Protein AF-A0A8J7E611-F1 (afdb_monomer)

Radius of gyration: 24.9 Å; Cα contacts (8 Å, |Δi|>4): 381; chains: 1; bound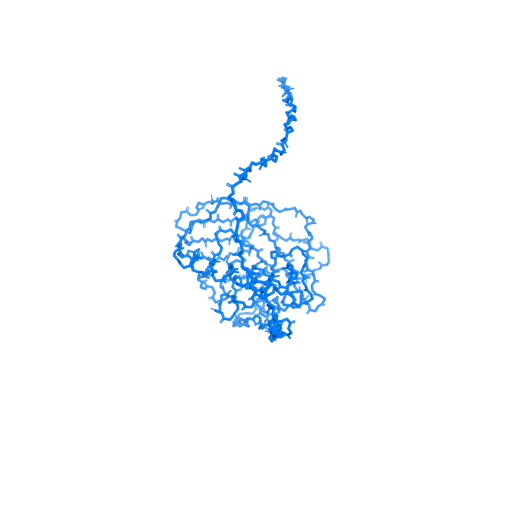ing box: 78×42×85 Å

Secondary structure (DSSP, 8-state):
-----PPPPP--------------------------------------TTTTPPPPPPPPPPPPSSS---SEEEEET--TTSS-EEES-SS-EEEEEEE-S-TT---S--EEEEE-TTT--EEEEEEPPTT---EE-TT-SEEEEEEE--SSPPPTT-EEEEEEE-TTS-EEEEEEEEEPPHHHHHHHHHHHHHHHHHHHHTT--HHHHHHHHHHHHHHTT-HHHHHHHHHT-SS--HHHHHHHHHHHHHHS---

Structure (mmCIF, N/CA/C/O backbone):
data_AF-A0A8J7E611-F1
#
_entry.id   AF-A0A8J7E611-F1
#
loop_
_atom_site.group_PDB
_atom_site.id
_atom_site.type_symbol
_atom_site.label_atom_id
_atom_site.label_alt_id
_atom_site.label_comp_id
_atom_site.label_asym_id
_atom_site.label_entity_id
_atom_site.label_seq_id
_atom_site.pdbx_PDB_ins_code
_atom_site.Cartn_x
_atom_site.Cartn_y
_atom_site.Cartn_z
_atom_site.occupancy
_atom_site.B_iso_or_equiv
_atom_site.auth_seq_id
_atom_site.auth_comp_id
_atom_site.auth_asym_id
_atom_site.auth_atom_id
_atom_site.pdbx_PDB_model_num
ATOM 1 N N . MET A 1 1 ? -17.434 6.705 -45.946 1.00 43.94 1 MET A N 1
ATOM 2 C CA . MET A 1 1 ? -17.909 5.642 -45.036 1.00 43.94 1 MET A CA 1
ATOM 3 C C . MET A 1 1 ? -18.622 6.334 -43.890 1.00 43.94 1 MET A C 1
ATOM 5 O O . MET A 1 1 ? -17.970 7.053 -43.148 1.00 43.94 1 MET A O 1
ATOM 9 N N . ALA A 1 2 ? -19.951 6.253 -43.854 1.00 32.22 2 ALA A N 1
ATOM 10 C CA . ALA A 1 2 ? -20.780 6.901 -42.841 1.00 32.22 2 ALA A CA 1
ATOM 11 C C . ALA A 1 2 ? -21.037 5.905 -41.705 1.00 32.22 2 ALA A C 1
ATOM 13 O O . ALA A 1 2 ? -21.443 4.776 -41.976 1.00 32.22 2 ALA A O 1
ATOM 14 N N . PHE A 1 3 ? -20.759 6.310 -40.467 1.00 36.22 3 PHE A N 1
ATOM 15 C CA . PHE A 1 3 ? -21.062 5.523 -39.276 1.00 36.22 3 PHE A CA 1
ATOM 16 C C . PHE A 1 3 ? -22.378 6.014 -38.679 1.00 36.22 3 PHE A C 1
ATOM 18 O O . PHE A 1 3 ? -22.497 7.171 -38.280 1.00 36.22 3 PHE A O 1
ATOM 25 N N . ASP A 1 4 ? -23.356 5.115 -38.667 1.00 35.47 4 ASP A N 1
ATOM 26 C CA . ASP A 1 4 ? -24.676 5.289 -38.076 1.00 35.47 4 ASP A CA 1
ATOM 27 C C . ASP A 1 4 ? -24.599 4.873 -36.597 1.00 35.47 4 ASP A C 1
ATOM 29 O O . ASP A 1 4 ? -24.293 3.720 -36.283 1.00 35.47 4 ASP A O 1
ATOM 33 N N . TYR A 1 5 ? -24.793 5.825 -35.681 1.00 38.66 5 TYR A N 1
ATOM 34 C CA . TYR A 1 5 ? -24.737 5.597 -34.235 1.00 38.66 5 TYR A CA 1
ATOM 35 C C . TYR A 1 5 ? -26.161 5.523 -33.674 1.00 38.66 5 TYR A C 1
ATOM 37 O O . TYR A 1 5 ? -26.848 6.535 -33.535 1.00 38.66 5 TYR A O 1
ATOM 45 N N . LYS A 1 6 ? -26.597 4.311 -33.309 1.00 39.56 6 LYS A N 1
ATOM 46 C CA . LYS A 1 6 ? -27.809 4.086 -32.511 1.00 39.56 6 LYS A CA 1
ATOM 47 C C . LYS A 1 6 ? -27.499 4.253 -31.024 1.00 39.56 6 LYS A C 1
ATOM 49 O O . LYS A 1 6 ? -26.649 3.556 -30.478 1.00 39.56 6 LYS A O 1
ATOM 54 N N . VAL A 1 7 ? -28.233 5.152 -30.377 1.00 43.75 7 VAL A N 1
ATOM 55 C CA . VAL A 1 7 ? -28.238 5.363 -28.922 1.00 43.75 7 VAL A CA 1
ATOM 56 C C . VAL A 1 7 ? -29.125 4.300 -28.259 1.00 43.75 7 VAL A C 1
ATOM 58 O O . VAL A 1 7 ? -30.276 4.159 -28.679 1.00 43.75 7 VAL A O 1
ATOM 61 N N . PRO A 1 8 ? -28.667 3.574 -27.223 1.00 46.31 8 PRO A N 1
ATOM 62 C CA . PRO A 1 8 ? -29.560 2.787 -26.392 1.00 46.31 8 PRO A CA 1
ATOM 63 C C . PRO A 1 8 ? -30.168 3.626 -25.262 1.00 46.31 8 PRO A C 1
ATOM 65 O O . PRO A 1 8 ? -29.510 4.405 -24.574 1.00 46.31 8 PRO A O 1
ATOM 68 N N . THR A 1 9 ? -31.473 3.438 -25.130 1.00 46.88 9 THR A N 1
ATOM 69 C CA . THR A 1 9 ? -32.429 4.079 -24.233 1.00 46.88 9 THR A CA 1
ATOM 70 C C . THR A 1 9 ? -32.193 3.697 -22.770 1.00 46.88 9 THR A C 1
ATOM 72 O O . THR A 1 9 ? -31.940 2.537 -22.450 1.00 46.88 9 THR A O 1
ATOM 75 N N . ALA A 1 10 ? -32.315 4.685 -21.883 1.00 37.31 10 ALA A N 1
ATOM 76 C CA . ALA A 1 10 ? -32.240 4.538 -20.435 1.00 37.31 10 ALA A CA 1
ATOM 77 C C . ALA A 1 10 ? -33.353 3.626 -19.887 1.00 37.31 10 ALA A C 1
ATOM 79 O O . ALA A 1 10 ? -34.529 3.828 -20.187 1.00 37.31 10 ALA A O 1
ATOM 80 N N . PHE A 1 11 ? -32.984 2.671 -19.032 1.00 37.84 11 PHE A N 1
ATOM 81 C CA . PHE A 1 11 ? -33.914 1.924 -18.185 1.00 37.84 11 PHE A CA 1
ATOM 82 C C . PHE A 1 11 ? -33.816 2.463 -16.753 1.00 37.84 11 PHE A C 1
ATOM 84 O O . PHE A 1 11 ? -32.850 2.206 -16.038 1.00 37.84 11 PHE A O 1
ATOM 91 N N . MET A 1 12 ? -34.825 3.236 -16.346 1.00 39.47 12 MET A N 1
ATOM 92 C CA . MET A 1 12 ? -35.111 3.526 -14.942 1.00 39.47 12 MET A CA 1
ATOM 93 C C . MET A 1 12 ? -35.800 2.301 -14.333 1.00 39.47 12 MET A C 1
ATOM 95 O O . MET A 1 12 ? -36.919 1.966 -14.716 1.00 39.47 12 MET A O 1
ATOM 99 N N . GLY A 1 13 ? -35.135 1.634 -13.392 1.00 34.44 13 GLY A N 1
ATOM 100 C CA . GLY A 1 13 ? -35.726 0.599 -12.547 1.00 34.44 13 GLY A CA 1
ATOM 101 C C . GLY A 1 13 ? -35.825 1.109 -11.116 1.00 34.44 13 GLY A C 1
ATOM 102 O O . GLY A 1 13 ? -34.821 1.183 -10.417 1.00 34.44 13 GLY A O 1
ATOM 103 N N . ALA A 1 14 ? -37.029 1.497 -10.701 1.00 36.25 14 ALA A N 1
ATOM 104 C CA . ALA A 1 14 ? -37.350 1.826 -9.321 1.00 36.25 14 ALA A CA 1
ATOM 105 C C . ALA A 1 14 ? -37.425 0.535 -8.493 1.00 36.25 14 ALA A C 1
ATOM 107 O O . ALA A 1 14 ? -38.273 -0.317 -8.755 1.00 36.25 14 ALA A O 1
ATOM 108 N N . THR A 1 15 ? -36.565 0.393 -7.485 1.00 37.88 15 THR A N 1
ATOM 109 C CA . THR A 1 15 ? -36.643 -0.724 -6.536 1.00 37.88 15 THR A CA 1
ATOM 110 C C . THR A 1 15 ? -37.441 -0.285 -5.315 1.00 37.88 15 THR A C 1
ATOM 112 O O . THR A 1 15 ? -36.957 0.431 -4.442 1.00 37.88 15 THR A O 1
ATOM 115 N N . THR A 1 16 ? -38.704 -0.699 -5.281 1.00 37.22 16 THR A N 1
ATOM 116 C CA . THR A 1 16 ? -39.599 -0.594 -4.128 1.00 37.22 16 THR A CA 1
ATOM 117 C C . THR A 1 16 ? -39.118 -1.529 -3.015 1.00 37.22 16 THR A C 1
ATOM 119 O O . THR A 1 16 ? -39.084 -2.744 -3.196 1.00 37.22 16 THR A O 1
ATOM 122 N N . LEU A 1 17 ? -38.767 -0.971 -1.854 1.00 33.41 17 LEU A N 1
ATOM 123 C CA . LEU A 1 17 ? -38.500 -1.734 -0.635 1.00 33.41 17 LEU A CA 1
ATOM 124 C C . LEU A 1 17 ? -39.844 -2.127 0.004 1.00 33.41 17 LEU A C 1
ATOM 126 O O . LEU A 1 17 ? -40.559 -1.283 0.541 1.00 33.41 17 LEU A O 1
ATOM 130 N N . VAL A 1 18 ? -40.203 -3.407 -0.082 1.00 35.38 18 VAL A N 1
ATOM 131 C CA . VAL A 1 18 ? -41.375 -3.978 0.596 1.00 35.38 18 VAL A CA 1
ATOM 132 C C . VAL A 1 18 ? -40.969 -4.394 2.011 1.00 35.38 18 VAL A C 1
ATOM 134 O O . VAL A 1 18 ? -40.196 -5.331 2.196 1.00 35.38 18 VAL A O 1
ATOM 137 N N . LEU A 1 19 ? -41.505 -3.694 3.013 1.00 35.16 19 LEU A N 1
ATOM 138 C CA . LEU A 1 19 ? -41.470 -4.087 4.423 1.00 35.16 19 LEU A CA 1
ATOM 139 C C . LEU A 1 19 ? -42.463 -5.235 4.655 1.00 35.16 19 LEU A C 1
ATOM 141 O O . LEU A 1 19 ? -43.676 -5.031 4.614 1.00 35.16 19 LEU A O 1
ATOM 145 N N . LEU A 1 20 ? -41.955 -6.439 4.920 1.00 39.28 20 LEU A N 1
ATOM 146 C CA . LEU A 1 20 ? -42.757 -7.559 5.414 1.00 39.28 20 LEU A CA 1
ATOM 147 C C . LEU A 1 20 ? -42.832 -7.501 6.945 1.00 39.28 20 LEU A C 1
ATOM 149 O O . LEU A 1 20 ? -41.914 -7.917 7.646 1.00 39.28 20 LEU A O 1
ATOM 153 N N . LEU A 1 21 ? -43.958 -6.996 7.451 1.00 39.22 21 LEU A N 1
ATOM 154 C CA . LEU A 1 21 ? -44.427 -7.230 8.815 1.00 39.22 21 LEU A CA 1
ATOM 155 C C . LEU A 1 21 ? -45.476 -8.350 8.782 1.00 39.22 21 LEU A C 1
ATOM 157 O O . LEU A 1 21 ? -46.616 -8.151 8.373 1.00 39.22 21 LEU A O 1
ATOM 161 N N . SER A 1 22 ? -45.086 -9.524 9.260 1.00 36.09 22 SER A N 1
ATOM 162 C CA . SER A 1 22 ? -45.971 -10.610 9.693 1.00 36.09 22 SER A CA 1
ATOM 163 C C . SER A 1 22 ? -45.360 -11.127 10.994 1.00 36.09 22 SER A C 1
ATOM 165 O O . SER A 1 22 ? -44.177 -11.437 11.019 1.00 36.09 22 SER A O 1
ATOM 167 N N . GLY A 1 23 ? -46.020 -11.169 12.144 1.00 33.19 23 GLY A N 1
ATOM 168 C CA . GLY A 1 23 ? -47.400 -11.552 12.385 1.00 33.19 23 GLY A CA 1
ATOM 169 C C . GLY A 1 23 ? -47.350 -12.704 13.387 1.00 33.19 23 GLY A C 1
ATOM 170 O O . GLY A 1 23 ? -47.421 -13.857 12.989 1.00 33.19 23 GLY A O 1
ATOM 171 N N . PHE A 1 24 ? -47.188 -12.401 14.679 1.00 35.78 24 PHE A N 1
ATOM 172 C CA . PHE A 1 24 ? -47.338 -13.384 15.754 1.00 35.78 24 PHE A CA 1
ATOM 173 C C . PHE A 1 24 ? -48.509 -12.977 16.642 1.00 35.78 24 PHE A C 1
ATOM 175 O O . PHE A 1 24 ? -48.482 -11.961 17.333 1.00 35.78 24 PHE A O 1
ATOM 182 N N . LYS A 1 25 ? -49.568 -13.785 16.572 1.00 38.88 25 LYS A N 1
ATOM 183 C CA . LYS A 1 25 ? -50.788 -13.665 17.360 1.00 38.88 25 LYS A CA 1
ATOM 184 C C . LYS A 1 25 ? -50.850 -14.857 18.313 1.00 38.88 25 LYS A C 1
ATOM 186 O O . LYS A 1 25 ? -50.961 -15.988 17.861 1.00 38.88 25 LYS A O 1
ATOM 191 N N . GLY A 1 26 ? -50.842 -14.556 19.611 1.00 32.72 26 GLY A N 1
ATOM 192 C CA . GLY A 1 26 ? -51.553 -15.310 20.644 1.00 32.72 26 GLY A CA 1
ATOM 193 C C . GLY A 1 26 ? -50.818 -16.464 21.322 1.00 32.72 26 GLY A C 1
ATOM 194 O O . GLY A 1 26 ? -50.931 -17.594 20.867 1.00 32.72 26 GLY A O 1
ATOM 195 N N . ILE A 1 27 ? -50.245 -16.207 22.506 1.00 38.28 27 ILE A N 1
ATOM 196 C CA . ILE A 1 27 ? -50.269 -17.165 23.624 1.00 38.28 27 ILE A CA 1
ATOM 197 C C . ILE A 1 27 ? -50.582 -16.416 24.932 1.00 38.28 27 ILE A C 1
ATOM 199 O O . ILE A 1 27 ? -49.831 -15.560 25.382 1.00 38.28 27 ILE A O 1
ATOM 203 N N . ASN A 1 28 ? -51.764 -16.752 25.447 1.00 33.06 28 ASN A N 1
ATOM 204 C CA . ASN A 1 28 ? -52.245 -16.860 26.825 1.00 33.06 28 ASN A CA 1
ATOM 205 C C . ASN A 1 28 ? -51.533 -16.124 27.978 1.00 33.06 28 ASN A C 1
ATOM 207 O O . ASN A 1 28 ? -50.379 -16.384 28.309 1.00 33.06 28 ASN A O 1
ATOM 211 N N . SER A 1 29 ? -52.327 -15.321 28.691 1.00 40.19 29 SER A N 1
ATOM 212 C CA . SER A 1 29 ? -52.047 -14.825 30.035 1.00 40.19 29 SER A CA 1
ATOM 213 C C . SER A 1 29 ? -52.010 -15.970 31.045 1.00 40.19 29 SER A C 1
ATOM 215 O O . SER A 1 29 ? -52.949 -16.754 31.104 1.00 40.19 29 SER A O 1
ATOM 217 N N . ASN A 1 30 ? -50.975 -16.004 31.882 1.00 35.94 30 ASN A N 1
ATOM 218 C CA . ASN A 1 30 ? -51.080 -16.339 33.300 1.00 35.94 30 ASN A CA 1
ATOM 219 C C . ASN A 1 30 ? -49.852 -15.795 34.036 1.00 35.94 30 ASN A C 1
ATOM 221 O O . ASN A 1 30 ? -48.741 -15.859 33.524 1.00 35.94 30 ASN A O 1
ATOM 225 N N . HIS A 1 31 ? -50.131 -15.209 35.203 1.00 36.19 31 HIS A N 1
ATOM 226 C CA . HIS A 1 31 ? -49.249 -14.831 36.310 1.00 36.19 31 HIS A CA 1
ATOM 227 C C . HIS A 1 31 ? -47.749 -15.128 36.161 1.00 36.19 31 HIS A C 1
ATOM 229 O O . HIS A 1 31 ? -47.385 -16.283 35.978 1.00 36.19 31 HIS A O 1
ATOM 235 N N . LEU A 1 32 ? -46.900 -14.124 36.439 1.00 36.41 32 LEU A N 1
ATOM 236 C CA . LEU A 1 32 ? -45.887 -14.178 37.511 1.00 36.41 32 LEU A CA 1
ATOM 237 C C . LEU A 1 32 ? -45.042 -12.885 37.586 1.00 36.41 32 LEU A C 1
ATOM 239 O O . LEU A 1 32 ? -44.414 -12.462 36.623 1.00 36.41 32 LEU A O 1
ATOM 243 N N . THR A 1 33 ? -45.055 -12.298 38.787 1.00 37.50 33 THR A N 1
ATOM 244 C CA . THR A 1 33 ? -43.969 -11.569 39.476 1.00 37.50 33 THR A CA 1
ATOM 245 C C . THR A 1 33 ? -43.152 -10.509 38.727 1.00 37.50 33 THR A C 1
ATOM 247 O O . THR A 1 33 ? -42.182 -10.798 38.029 1.00 37.50 33 THR A O 1
ATOM 250 N N . THR A 1 34 ? -43.449 -9.250 39.072 1.00 41.25 34 THR A N 1
ATOM 251 C CA . THR A 1 34 ? -42.526 -8.108 39.054 1.00 41.25 34 THR A CA 1
ATOM 252 C C . THR A 1 34 ? -41.208 -8.492 39.721 1.00 41.25 34 THR A C 1
ATOM 254 O O . THR A 1 34 ? -41.099 -8.526 40.946 1.00 41.25 34 THR A O 1
ATOM 257 N N . THR A 1 35 ? -40.202 -8.776 38.902 1.00 39.56 35 THR A N 1
ATOM 258 C CA . THR A 1 35 ? -38.818 -8.880 39.352 1.00 39.56 35 THR A CA 1
ATOM 259 C C . THR A 1 35 ? -38.167 -7.547 39.023 1.00 39.56 35 THR A C 1
ATOM 261 O O . THR A 1 35 ? -38.033 -7.183 37.856 1.00 39.56 35 THR A O 1
ATOM 264 N N . HIS A 1 36 ? -37.815 -6.788 40.059 1.00 37.47 36 HIS A N 1
ATOM 265 C CA . HIS A 1 36 ? -36.950 -5.626 39.931 1.00 37.47 36 HIS A CA 1
ATOM 266 C C . HIS A 1 36 ? -35.595 -6.097 39.391 1.00 37.47 36 HIS A C 1
ATOM 268 O O . HIS A 1 36 ? -34.749 -6.567 40.148 1.00 37.47 36 HIS A O 1
ATOM 274 N N . LEU A 1 37 ? -35.384 -5.979 38.080 1.00 35.34 37 LEU A N 1
ATOM 275 C CA . LEU A 1 37 ? -34.045 -5.989 37.507 1.00 35.34 37 LEU A CA 1
ATOM 276 C C . LEU A 1 37 ? -33.389 -4.664 37.887 1.00 35.34 37 LEU A C 1
ATOM 278 O O . LEU A 1 37 ? -33.467 -3.659 37.185 1.00 35.34 37 LEU A O 1
ATOM 282 N N . VAL A 1 38 ? -32.773 -4.676 39.064 1.00 37.66 38 VAL A N 1
ATOM 283 C CA . VAL A 1 38 ? -31.711 -3.747 39.417 1.00 37.66 38 VAL A CA 1
ATOM 284 C C . VAL A 1 38 ? -30.597 -4.002 38.405 1.00 37.66 38 VAL A C 1
ATOM 286 O O . VAL A 1 38 ? -29.861 -4.980 38.517 1.00 37.66 38 VAL A O 1
ATOM 289 N N . TYR A 1 39 ? -30.511 -3.146 37.386 1.00 38.28 39 TYR A N 1
ATOM 290 C CA . TYR A 1 39 ? -29.359 -3.055 36.493 1.00 38.28 39 TYR A CA 1
ATOM 291 C C . TYR A 1 39 ? -28.188 -2.507 37.322 1.00 38.28 39 TYR A C 1
ATOM 293 O O . TYR A 1 39 ? -27.883 -1.316 37.341 1.00 38.28 39 TYR A O 1
ATOM 301 N N . ALA A 1 40 ? -27.603 -3.389 38.128 1.00 38.09 40 ALA A N 1
ATOM 302 C CA . ALA A 1 40 ? -26.409 -3.126 38.898 1.00 38.09 40 ALA A CA 1
ATOM 303 C C . ALA A 1 40 ? -25.213 -3.160 37.946 1.00 38.09 40 ALA A C 1
ATOM 305 O O . ALA A 1 40 ? -24.850 -4.210 37.424 1.00 38.09 40 ALA A O 1
ATOM 306 N N . GLY A 1 41 ? -24.590 -1.999 37.762 1.00 38.31 41 GLY A N 1
ATOM 307 C CA . GLY A 1 41 ? -23.232 -1.900 37.249 1.00 38.31 41 GLY A CA 1
ATOM 308 C C . GLY A 1 41 ? -23.116 -1.915 35.731 1.00 38.31 41 GLY A C 1
ATOM 309 O O . GLY A 1 41 ? -22.550 -2.843 35.162 1.00 38.31 41 GLY A O 1
ATOM 310 N N . LEU A 1 42 ? -23.463 -0.788 35.101 1.00 37.72 42 LEU A N 1
ATOM 311 C CA . LEU A 1 42 ? -22.567 -0.228 34.087 1.00 37.72 42 LEU A CA 1
ATOM 312 C C . LEU A 1 42 ? -21.215 -0.005 34.780 1.00 37.72 42 LEU A C 1
ATOM 314 O O . LEU A 1 42 ? -20.931 1.070 35.305 1.00 37.72 42 LEU A O 1
ATOM 318 N N . ARG A 1 43 ? -20.389 -1.053 34.856 1.00 35.75 43 ARG A N 1
ATOM 319 C CA . ARG A 1 43 ? -18.953 -0.825 34.902 1.00 35.75 43 ARG A CA 1
ATOM 320 C C . ARG A 1 43 ? -18.674 -0.089 33.608 1.00 35.75 43 ARG A C 1
ATOM 322 O O . ARG A 1 43 ? -18.919 -0.644 32.540 1.00 35.75 43 ARG A O 1
ATOM 329 N N . ALA A 1 44 ? -18.240 1.161 33.724 1.00 39.28 44 ALA A N 1
ATOM 330 C CA . ALA A 1 44 ? -17.487 1.794 32.664 1.00 39.28 44 ALA A CA 1
ATOM 331 C C . ALA A 1 44 ? -16.471 0.746 32.201 1.00 39.28 44 ALA A C 1
ATOM 333 O O . ALA A 1 44 ? -15.601 0.330 32.974 1.00 39.28 44 ALA A O 1
ATOM 334 N N . SER A 1 45 ? -16.692 0.218 30.995 1.00 42.53 45 SER A N 1
ATOM 335 C CA . SER A 1 45 ? -15.657 -0.508 30.276 1.00 42.53 45 SER A CA 1
ATOM 336 C C . SER A 1 45 ? -14.438 0.405 30.318 1.00 42.53 45 SER A C 1
ATOM 338 O O . SER A 1 45 ? -14.635 1.607 30.116 1.00 42.53 45 SER A O 1
ATOM 340 N N . PRO A 1 46 ? -13.238 -0.090 30.671 1.00 42.81 46 PRO A N 1
ATOM 341 C CA . PRO A 1 46 ? -12.056 0.758 30.703 1.00 42.81 46 PRO A CA 1
ATOM 342 C C . PRO A 1 46 ? -12.008 1.495 29.370 1.00 42.81 46 PRO A C 1
ATOM 344 O O . PRO A 1 46 ? -11.968 0.853 28.320 1.00 42.81 46 PRO A O 1
ATOM 347 N N . GLU A 1 47 ? -12.162 2.817 29.435 1.00 41.25 47 GLU A N 1
ATOM 348 C CA . GLU A 1 47 ? -12.177 3.707 28.286 1.00 41.25 47 GLU A CA 1
ATOM 349 C C . GLU A 1 47 ? -11.026 3.309 27.371 1.00 41.25 47 GLU A C 1
ATOM 351 O O . GLU A 1 47 ? -9.863 3.422 27.754 1.00 41.25 47 GLU A O 1
ATOM 356 N N . SER A 1 48 ? -11.368 2.760 26.205 1.00 49.19 48 SER A N 1
ATOM 357 C CA . SER A 1 48 ? -10.666 2.972 24.946 1.00 49.19 48 SER A CA 1
ATOM 358 C C . SER A 1 48 ? -9.156 3.216 25.060 1.00 49.19 48 SER A C 1
ATOM 360 O O . SER A 1 48 ? -8.651 4.241 24.597 1.00 49.19 48 SER A O 1
ATOM 362 N N . ALA A 1 49 ? -8.410 2.273 25.646 1.00 50.94 49 ALA A N 1
ATOM 363 C CA . ALA A 1 49 ? -6.950 2.366 25.741 1.00 50.94 49 ALA A CA 1
ATOM 364 C C . ALA A 1 49 ? -6.291 2.520 24.352 1.00 50.94 49 ALA A C 1
ATOM 366 O O . ALA A 1 49 ? -5.170 3.004 24.242 1.00 50.94 49 ALA A O 1
ATOM 367 N N . TRP A 1 50 ? -7.018 2.164 23.289 1.00 50.34 50 TRP A N 1
ATOM 368 C CA . TRP A 1 50 ? -6.628 2.305 21.890 1.00 50.34 50 TRP A CA 1
ATOM 369 C C . TRP A 1 50 ? -6.727 3.733 21.336 1.00 50.34 50 TRP A C 1
ATOM 371 O O . TRP A 1 50 ? -5.925 4.095 20.482 1.00 50.34 50 TRP A O 1
ATOM 381 N N . LEU A 1 51 ? -7.656 4.572 21.816 1.00 57.12 51 LEU A N 1
ATOM 382 C CA . LEU A 1 51 ? -7.939 5.884 21.202 1.00 57.12 51 LEU A CA 1
ATOM 383 C C . LEU A 1 51 ? -6.870 6.956 21.490 1.00 57.12 51 LEU A C 1
ATOM 385 O O . LEU A 1 51 ? -6.905 8.036 20.903 1.00 57.12 51 LEU A O 1
ATOM 389 N N . GLY A 1 52 ? -5.907 6.670 22.371 1.00 60.97 52 GLY A N 1
ATOM 390 C CA . GLY A 1 52 ? -4.845 7.608 22.751 1.00 60.97 52 GLY A CA 1
ATOM 391 C C . GLY A 1 52 ? -3.426 7.166 22.401 1.00 60.97 52 GLY A C 1
ATOM 392 O O . GLY A 1 52 ? -2.488 7.935 22.625 1.00 60.97 52 GLY A O 1
ATOM 393 N N . LEU A 1 53 ? -3.235 5.946 21.889 1.00 70.88 53 LEU A N 1
ATOM 394 C CA . LEU A 1 53 ? -1.893 5.440 21.614 1.00 70.88 53 LEU A CA 1
ATOM 395 C C . LEU A 1 53 ? -1.381 5.965 20.266 1.00 70.88 53 LEU A C 1
ATOM 397 O O . LEU A 1 53 ? -2.103 5.936 19.267 1.00 70.88 53 LEU A O 1
ATOM 401 N N . PRO A 1 54 ? -0.135 6.467 20.208 1.00 82.69 54 PRO A N 1
ATOM 402 C CA . PRO A 1 54 ? 0.478 6.798 18.934 1.00 82.69 54 PRO A CA 1
ATOM 403 C C . PRO A 1 54 ? 0.656 5.518 18.113 1.00 82.69 54 PRO A C 1
ATOM 405 O O . PRO A 1 54 ? 1.119 4.512 18.649 1.00 82.69 54 PRO A O 1
ATOM 408 N N . LEU A 1 55 ? 0.357 5.580 16.810 1.00 87.00 55 LEU A N 1
ATOM 409 C CA . LEU A 1 55 ? 0.703 4.488 15.899 1.00 87.00 55 LEU A CA 1
ATOM 410 C C . LEU A 1 55 ? 2.214 4.228 15.968 1.00 87.00 55 LEU A C 1
ATOM 412 O O . LEU A 1 55 ? 2.990 5.198 15.998 1.00 87.00 55 LEU A O 1
ATOM 416 N N . PRO A 1 56 ? 2.652 2.956 15.973 1.00 87.56 56 PRO A N 1
ATOM 417 C CA . PRO A 1 56 ? 4.055 2.629 15.867 1.00 87.56 56 PRO A CA 1
ATOM 418 C C . PRO A 1 56 ? 4.556 3.233 14.558 1.00 87.56 56 PRO A C 1
ATOM 420 O O . PRO A 1 56 ? 3.874 3.171 13.527 1.00 87.56 56 PRO A O 1
ATOM 423 N N . PRO A 1 57 ? 5.716 3.891 14.586 1.00 85.81 57 PRO A N 1
ATOM 424 C CA . PRO A 1 57 ? 6.187 4.543 13.392 1.00 85.81 57 PRO A CA 1
ATOM 425 C C . PRO A 1 57 ? 6.601 3.477 12.363 1.00 85.81 57 PRO A C 1
ATOM 427 O O . PRO A 1 57 ? 7.079 2.412 12.763 1.00 85.81 57 PRO A O 1
ATOM 430 N N . PRO A 1 58 ? 6.462 3.754 11.054 1.00 83.69 58 PRO A N 1
ATOM 431 C CA . PRO A 1 58 ? 6.929 2.848 10.011 1.00 83.69 58 PRO A CA 1
ATOM 432 C C . PRO A 1 58 ? 8.394 2.425 10.217 1.00 83.69 58 PRO A C 1
ATOM 434 O O . PRO A 1 58 ? 9.181 3.225 10.750 1.00 83.69 58 PRO A O 1
ATOM 437 N N . PRO A 1 59 ? 8.781 1.210 9.792 1.00 85.00 59 PRO A N 1
ATOM 438 C CA . PRO A 1 59 ? 10.163 0.766 9.863 1.00 85.00 59 PRO A CA 1
ATOM 439 C C . PRO A 1 59 ? 11.045 1.713 9.046 1.00 85.00 59 PRO A C 1
ATOM 441 O O . PRO A 1 59 ? 10.609 2.291 8.049 1.00 85.00 59 PRO A O 1
ATOM 444 N N . GLU A 1 60 ? 12.268 1.918 9.525 1.00 81.25 60 GLU A N 1
ATOM 445 C CA . GLU A 1 60 ? 13.288 2.640 8.771 1.00 81.25 60 GLU A CA 1
ATOM 446 C C . GLU A 1 60 ? 14.005 1.658 7.860 1.00 81.25 60 GLU A C 1
ATOM 448 O O . GLU A 1 60 ? 14.458 0.601 8.311 1.00 81.25 60 GLU A O 1
ATOM 453 N N . ASP A 1 61 ? 14.135 2.023 6.592 1.00 71.44 61 ASP A N 1
ATOM 454 C CA . ASP A 1 61 ? 14.785 1.148 5.637 1.00 71.44 61 ASP A CA 1
ATOM 455 C C . ASP A 1 61 ? 16.303 1.241 5.712 1.00 71.44 61 ASP A C 1
ATOM 457 O O . ASP A 1 61 ? 16.867 2.331 5.894 1.00 71.44 61 ASP A O 1
ATOM 461 N N . PRO A 1 62 ? 17.005 0.105 5.540 1.00 6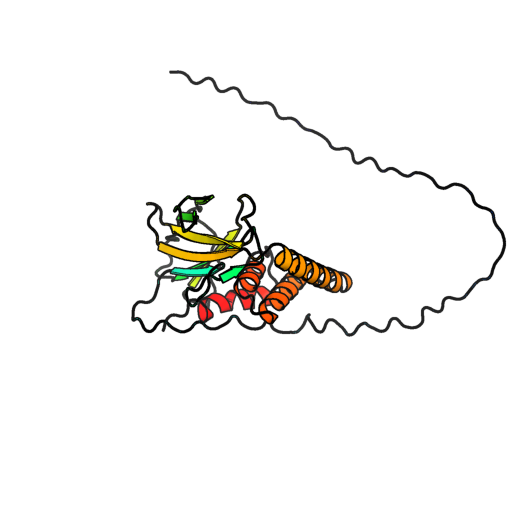3.09 62 PRO A N 1
ATOM 462 C CA . PRO A 1 62 ? 18.448 0.122 5.446 1.00 63.09 62 PRO A CA 1
ATOM 463 C C . PRO A 1 62 ? 18.855 0.969 4.241 1.00 63.09 62 PRO A C 1
ATOM 465 O O . PRO A 1 62 ? 18.556 0.654 3.088 1.00 63.09 62 PRO A O 1
ATOM 468 N N . LYS A 1 63 ? 19.570 2.057 4.529 1.00 63.97 63 LYS A N 1
ATOM 469 C CA . LYS A 1 63 ? 20.051 2.992 3.515 1.00 63.97 63 LYS A CA 1
ATOM 470 C C . LYS A 1 63 ? 20.895 2.243 2.476 1.00 63.97 63 LYS A C 1
ATOM 472 O O . LYS A 1 63 ? 21.881 1.599 2.853 1.00 63.97 63 LYS A O 1
ATOM 477 N N . PRO A 1 64 ? 20.571 2.326 1.174 1.00 58.88 64 PRO A N 1
ATOM 478 C CA . PRO A 1 64 ? 21.410 1.720 0.156 1.00 58.88 64 PRO A CA 1
ATOM 479 C C . PRO A 1 64 ? 22.793 2.385 0.166 1.00 58.88 64 PRO A C 1
ATOM 481 O O . PRO A 1 64 ? 22.909 3.606 0.139 1.00 58.88 64 PRO A O 1
ATOM 484 N N . ALA A 1 65 ? 23.860 1.582 0.145 1.00 53.38 65 ALA A N 1
ATOM 485 C CA . ALA A 1 65 ? 25.252 2.058 0.159 1.00 53.38 65 ALA A CA 1
ATOM 486 C C . ALA A 1 65 ? 25.689 2.794 -1.133 1.00 53.38 65 ALA A C 1
ATOM 488 O O . ALA A 1 65 ? 26.873 3.063 -1.333 1.00 53.38 65 ALA A O 1
ATOM 489 N N . THR A 1 66 ? 24.762 3.082 -2.050 1.00 56.47 66 THR A N 1
ATOM 490 C CA . THR A 1 66 ? 25.048 3.611 -3.388 1.00 56.47 66 THR A CA 1
ATOM 491 C C . THR A 1 66 ? 24.711 5.095 -3.515 1.00 56.47 66 THR A C 1
ATOM 493 O O . THR A 1 66 ? 23.645 5.535 -3.111 1.00 56.47 66 THR A O 1
ATOM 496 N N . SER A 1 67 ? 25.591 5.840 -4.189 1.00 49.38 67 SER A N 1
ATOM 497 C CA . SER A 1 67 ? 25.625 7.311 -4.298 1.00 49.38 67 SER A CA 1
ATOM 498 C C . SER A 1 67 ? 24.536 7.984 -5.164 1.00 49.38 67 SER A C 1
ATOM 500 O O . SER A 1 67 ? 24.645 9.183 -5.422 1.00 49.38 67 SER A O 1
ATOM 502 N N . ARG A 1 68 ? 23.530 7.271 -5.687 1.00 61.25 68 ARG A N 1
ATOM 503 C CA . ARG A 1 68 ? 22.488 7.902 -6.523 1.00 61.25 68 ARG A CA 1
ATOM 504 C C . ARG A 1 68 ? 21.164 7.939 -5.778 1.00 61.25 68 ARG A C 1
ATOM 506 O O . ARG A 1 68 ? 20.538 6.899 -5.610 1.00 61.25 68 ARG A O 1
ATOM 513 N N . ASP A 1 69 ? 20.752 9.143 -5.395 1.00 66.75 69 ASP A N 1
ATOM 514 C CA . ASP A 1 69 ? 19.425 9.417 -4.846 1.00 66.75 69 ASP A CA 1
ATOM 515 C C . ASP A 1 69 ? 18.341 8.993 -5.849 1.00 66.75 69 ASP A C 1
ATOM 517 O O . ASP A 1 69 ? 18.269 9.574 -6.941 1.00 66.75 69 ASP A O 1
ATOM 521 N N . PRO A 1 70 ? 17.493 8.001 -5.527 1.00 74.69 70 PRO A N 1
ATOM 522 C CA . PRO A 1 70 ? 16.386 7.647 -6.398 1.00 74.69 70 PRO A CA 1
ATOM 523 C C . PRO A 1 70 ? 15.368 8.795 -6.446 1.00 74.69 70 PRO A C 1
ATOM 525 O O . PRO A 1 70 ? 15.037 9.405 -5.432 1.00 74.69 70 PRO A O 1
ATOM 528 N N . LEU A 1 71 ? 14.858 9.090 -7.644 1.00 85.56 71 LEU A N 1
ATOM 529 C CA . LEU A 1 71 ? 13.783 10.072 -7.847 1.00 85.56 71 LEU A CA 1
ATOM 530 C C . LEU A 1 71 ? 12.390 9.485 -7.591 1.00 85.56 71 LEU A C 1
ATOM 532 O O . LEU A 1 71 ? 11.418 10.228 -7.486 1.00 85.56 71 LEU A O 1
ATOM 536 N N . LEU A 1 72 ? 12.304 8.159 -7.511 1.00 88.56 72 LEU A N 1
ATOM 537 C CA . LEU A 1 72 ? 11.080 7.392 -7.358 1.00 88.56 72 LEU A CA 1
ATOM 538 C C . LEU A 1 72 ? 11.286 6.334 -6.276 1.00 88.56 72 LEU A C 1
ATOM 540 O O . LEU A 1 72 ? 12.289 5.622 -6.284 1.00 88.56 72 LEU A O 1
ATOM 544 N N . CYS A 1 73 ? 10.316 6.217 -5.382 1.00 89.38 73 CYS A N 1
ATOM 545 C CA . CYS A 1 73 ? 10.299 5.264 -4.286 1.00 89.38 73 CYS A CA 1
ATOM 546 C C . CYS A 1 73 ? 8.977 4.498 -4.298 1.00 89.38 73 CYS A C 1
ATOM 548 O O . CYS A 1 73 ? 7.908 5.103 -4.253 1.00 89.38 73 CYS A O 1
ATOM 550 N N . LEU A 1 74 ? 9.045 3.171 -4.365 1.00 91.62 74 LEU A N 1
ATOM 551 C CA . LEU A 1 74 ? 7.873 2.309 -4.257 1.00 91.62 74 LEU A CA 1
ATOM 552 C C . LEU A 1 74 ? 7.658 1.992 -2.779 1.00 91.62 74 LEU A C 1
ATOM 554 O O . LEU A 1 74 ? 8.578 1.500 -2.136 1.00 91.62 74 LEU A O 1
ATOM 558 N N . ILE A 1 75 ? 6.463 2.268 -2.259 1.00 92.00 75 ILE A N 1
ATOM 559 C CA . ILE A 1 75 ? 6.170 2.133 -0.827 1.00 92.00 75 ILE A CA 1
ATOM 560 C C . ILE A 1 75 ? 5.425 0.826 -0.562 1.00 92.00 75 ILE A C 1
ATOM 562 O O . ILE A 1 75 ? 5.886 0.002 0.214 1.00 92.00 75 ILE A O 1
ATOM 566 N N . THR A 1 76 ? 4.281 0.603 -1.210 1.00 92.88 76 THR A N 1
ATOM 567 C CA . THR A 1 76 ? 3.490 -0.621 -1.009 1.00 92.88 76 THR A CA 1
ATOM 568 C C . THR A 1 76 ? 2.659 -0.944 -2.258 1.00 92.88 76 THR A C 1
ATOM 570 O O . THR A 1 76 ? 2.266 -0.003 -2.957 1.00 92.88 76 THR A O 1
ATOM 573 N N . PRO A 1 77 ? 2.420 -2.228 -2.598 1.00 91.31 77 PRO A N 1
ATOM 574 C CA . PRO A 1 77 ? 2.893 -3.453 -1.944 1.00 91.31 77 PRO A CA 1
ATOM 575 C C . PRO A 1 77 ? 4.306 -3.836 -2.412 1.00 91.31 77 PRO A C 1
ATOM 577 O O . PRO A 1 77 ? 4.506 -4.369 -3.503 1.00 91.31 77 PRO A O 1
ATOM 580 N N . SER A 1 78 ? 5.309 -3.533 -1.592 1.00 80.88 78 SER A N 1
ATOM 581 C CA . SER A 1 78 ? 6.720 -3.801 -1.865 1.00 80.88 78 SER A CA 1
ATOM 582 C C . SER A 1 78 ? 7.456 -3.956 -0.548 1.00 80.88 78 SER A C 1
ATOM 584 O O . SER A 1 78 ? 7.173 -3.221 0.394 1.00 80.88 78 SER A O 1
ATOM 586 N N . SER A 1 79 ? 8.420 -4.875 -0.500 1.00 69.75 79 SER A N 1
ATOM 587 C CA . SER A 1 79 ? 9.379 -4.878 0.598 1.00 69.75 79 SER A CA 1
ATOM 588 C C . SER A 1 79 ? 10.541 -3.961 0.267 1.00 69.75 79 SER A C 1
ATOM 590 O O . SER A 1 79 ? 10.938 -3.781 -0.890 1.00 69.75 79 SER A O 1
ATOM 592 N N . THR A 1 80 ? 11.109 -3.402 1.312 1.00 61.00 80 THR A N 1
ATOM 593 C CA . THR A 1 80 ? 12.109 -2.354 1.243 1.00 61.00 80 THR A CA 1
ATOM 594 C C . THR A 1 80 ? 13.527 -2.903 1.108 1.00 61.00 80 THR A C 1
ATOM 596 O O . THR A 1 80 ? 14.393 -2.301 0.475 1.00 61.00 80 THR A O 1
ATOM 599 N N . ASP A 1 81 ? 13.734 -4.138 1.559 1.00 64.00 81 ASP A N 1
ATOM 600 C CA . ASP A 1 81 ? 14.917 -4.961 1.299 1.00 64.00 81 ASP A CA 1
ATOM 601 C C . ASP A 1 81 ? 14.890 -5.652 -0.081 1.00 64.00 81 ASP A C 1
ATOM 603 O O . ASP A 1 81 ? 15.748 -6.485 -0.381 1.00 64.00 81 ASP A O 1
ATOM 607 N N . LYS A 1 82 ? 13.919 -5.299 -0.940 1.00 67.06 82 LYS A N 1
ATOM 608 C CA . LYS A 1 82 ? 13.647 -5.927 -2.247 1.00 67.06 82 LYS A CA 1
ATOM 609 C C . LYS A 1 82 ? 13.231 -7.399 -2.162 1.00 67.06 82 LYS A C 1
ATOM 611 O O . LYS A 1 82 ? 13.215 -8.077 -3.192 1.00 67.06 82 LYS A O 1
ATOM 616 N N . SER A 1 83 ? 12.886 -7.899 -0.976 1.00 79.31 83 SER A N 1
ATOM 617 C CA . SER A 1 83 ? 12.214 -9.188 -0.853 1.00 79.31 83 SER A CA 1
ATOM 618 C C . SER A 1 83 ? 10.770 -9.104 -1.362 1.00 79.31 83 SER A C 1
ATOM 620 O O . SER A 1 83 ? 10.232 -8.034 -1.668 1.00 79.31 83 SER A O 1
ATOM 622 N N . VAL A 1 84 ? 10.145 -10.265 -1.524 1.00 86.94 84 VAL A N 1
ATOM 623 C CA . VAL A 1 84 ? 8.733 -10.344 -1.892 1.00 86.94 84 VAL A CA 1
ATOM 624 C C . VAL A 1 84 ? 7.922 -10.039 -0.639 1.00 86.94 84 VAL A C 1
ATOM 626 O O . VAL A 1 84 ? 7.867 -10.874 0.258 1.00 86.94 84 VAL A O 1
ATOM 629 N N . SER A 1 85 ? 7.298 -8.860 -0.581 1.00 90.50 85 SER A N 1
ATOM 630 C CA . SER A 1 85 ? 6.384 -8.546 0.522 1.00 90.50 85 SER A CA 1
ATOM 631 C C . SER A 1 85 ? 5.151 -9.424 0.417 1.00 90.50 85 SER A C 1
ATOM 633 O O . SER A 1 85 ? 4.526 -9.497 -0.640 1.00 90.50 85 SER A O 1
ATOM 635 N N . GLU A 1 86 ? 4.766 -10.051 1.514 1.00 94.88 86 GLU A N 1
ATOM 636 C CA . GLU A 1 86 ? 3.462 -10.690 1.614 1.00 94.88 86 GLU A CA 1
ATOM 637 C C . GLU A 1 86 ? 2.409 -9.635 1.960 1.00 94.88 86 GLU A C 1
ATOM 639 O O . GLU A 1 86 ? 2.686 -8.719 2.737 1.00 94.88 86 GLU A O 1
ATOM 644 N N . VAL A 1 87 ? 1.241 -9.710 1.324 1.00 96.44 87 VAL A N 1
ATOM 645 C CA . VAL A 1 87 ? 0.132 -8.778 1.554 1.00 96.44 87 VAL A CA 1
ATOM 646 C C . VAL A 1 87 ? -1.165 -9.524 1.788 1.00 96.44 87 VAL A C 1
ATOM 648 O O . VAL A 1 87 ? -1.492 -10.487 1.089 1.00 96.44 87 VAL A O 1
ATOM 651 N N . TRP A 1 88 ? -1.925 -9.052 2.767 1.00 97.25 88 TRP A N 1
ATOM 652 C CA . TRP A 1 88 ? -3.229 -9.601 3.106 1.00 97.25 88 TRP A CA 1
ATOM 653 C C . TRP A 1 88 ? -4.262 -9.346 2.003 1.00 97.25 88 TRP A C 1
ATOM 655 O O . TRP A 1 88 ? -5.041 -10.241 1.683 1.00 97.25 88 TRP A O 1
ATOM 665 N N . SER A 1 89 ? -4.279 -8.157 1.392 1.00 95.31 89 SER A N 1
ATOM 666 C CA . SER A 1 89 ? -5.322 -7.798 0.419 1.00 95.31 89 SER A CA 1
ATOM 667 C C . SER A 1 89 ? -5.114 -8.439 -0.961 1.00 95.31 89 SER A C 1
ATOM 669 O O . SER A 1 89 ? -4.049 -8.319 -1.564 1.00 95.31 89 SER A O 1
ATOM 671 N N . SER A 1 90 ? -6.174 -9.032 -1.523 1.00 96.94 90 SER A N 1
ATOM 672 C CA . SER A 1 90 ? -6.243 -9.423 -2.944 1.00 96.94 90 SER A CA 1
ATOM 673 C C . SER A 1 90 ? -6.588 -8.255 -3.882 1.00 96.94 90 SER A C 1
ATOM 675 O O . SER A 1 90 ? -6.558 -8.412 -5.102 1.00 96.94 90 SER A O 1
ATOM 677 N N . ALA A 1 91 ? -6.895 -7.080 -3.328 1.00 96.81 91 ALA A N 1
ATOM 678 C CA . ALA A 1 91 ? -7.099 -5.822 -4.040 1.00 96.81 91 ALA A CA 1
ATOM 679 C C . ALA A 1 91 ? -6.174 -4.757 -3.423 1.00 96.81 91 ALA A C 1
ATOM 681 O O . ALA A 1 91 ? -6.595 -4.002 -2.540 1.00 96.81 91 ALA A O 1
ATOM 682 N N . PRO A 1 92 ? -4.880 -4.756 -3.784 1.00 95.81 92 PRO A N 1
ATOM 683 C CA . PRO A 1 92 ? -3.892 -3.932 -3.104 1.00 95.81 92 PRO A CA 1
ATOM 684 C C . PRO A 1 92 ? -4.101 -2.434 -3.352 1.00 95.81 92 PRO A C 1
ATOM 686 O O . PRO A 1 92 ? -4.667 -2.008 -4.360 1.00 95.81 92 PRO A O 1
ATOM 689 N N . TYR A 1 93 ? -3.588 -1.620 -2.435 1.00 95.56 93 TYR A N 1
ATOM 690 C CA . TYR A 1 93 ? -3.525 -0.170 -2.580 1.00 95.56 93 TYR A CA 1
ATOM 691 C C . TYR A 1 93 ? -2.091 0.233 -2.924 1.00 95.56 93 TYR A C 1
ATOM 693 O O . TYR A 1 93 ? -1.174 0.076 -2.125 1.00 95.56 93 TYR A O 1
ATOM 701 N N . PHE A 1 94 ? -1.863 0.740 -4.128 1.00 95.88 94 PHE A N 1
ATOM 702 C CA . PHE A 1 94 ? -0.522 1.128 -4.549 1.00 95.88 94 PHE A CA 1
ATOM 703 C C . PHE A 1 94 ? -0.162 2.479 -3.965 1.00 95.88 94 PHE A C 1
ATOM 705 O O . PHE A 1 94 ? -0.936 3.424 -4.093 1.00 95.88 94 PHE A O 1
ATOM 712 N N . VAL A 1 95 ? 1.027 2.590 -3.383 1.00 94.94 95 VAL A N 1
ATOM 713 C CA . VAL A 1 95 ? 1.563 3.861 -2.896 1.00 94.94 95 VAL A CA 1
ATOM 714 C C . VAL A 1 95 ? 3.006 3.990 -3.345 1.00 94.94 95 VAL A C 1
ATOM 716 O O . VAL A 1 95 ? 3.805 3.055 -3.237 1.00 94.94 95 VAL A O 1
ATOM 719 N N . TRP A 1 96 ? 3.346 5.165 -3.856 1.00 93.88 96 TRP A N 1
ATOM 720 C CA . TRP A 1 96 ? 4.703 5.518 -4.235 1.00 93.88 96 TRP A CA 1
ATOM 721 C C . TRP A 1 96 ? 4.964 6.987 -3.933 1.00 93.88 96 TRP A C 1
ATOM 723 O O . TRP A 1 96 ? 4.047 7.779 -3.709 1.00 93.88 96 TRP A O 1
ATOM 733 N N . ALA A 1 97 ? 6.237 7.345 -3.920 1.00 91.19 97 ALA A N 1
ATOM 734 C CA . ALA A 1 97 ? 6.677 8.707 -3.732 1.00 91.19 97 ALA A CA 1
ATOM 735 C C . ALA A 1 97 ? 7.605 9.138 -4.865 1.00 91.19 97 ALA A C 1
ATOM 737 O O . ALA A 1 97 ? 8.483 8.391 -5.297 1.00 91.19 97 ALA A O 1
ATOM 738 N N . GLU A 1 98 ? 7.424 10.372 -5.321 1.00 88.94 98 GLU A N 1
ATOM 739 C CA . GLU A 1 98 ? 8.281 11.026 -6.308 1.00 88.94 98 GLU A CA 1
ATOM 740 C C . GLU A 1 98 ? 9.012 12.195 -5.649 1.00 88.94 98 GLU A C 1
ATOM 742 O O . GLU A 1 98 ? 8.399 13.001 -4.944 1.00 88.94 98 GLU A O 1
ATOM 747 N N . LYS A 1 99 ? 10.327 12.295 -5.847 1.00 86.88 99 LYS A N 1
ATOM 748 C CA . LYS A 1 99 ? 11.129 13.378 -5.274 1.00 86.88 99 LYS A CA 1
ATOM 749 C C . LYS A 1 99 ? 10.817 14.684 -6.006 1.00 86.88 99 LYS A C 1
ATOM 751 O O . LYS A 1 99 ? 10.828 14.759 -7.233 1.00 86.88 99 LYS A O 1
ATOM 756 N N . PHE A 1 100 ? 10.546 15.729 -5.240 1.00 74.12 100 PHE A N 1
ATOM 757 C CA . PHE A 1 100 ? 10.246 17.072 -5.700 1.00 74.12 100 PHE A CA 1
ATOM 758 C C . PHE A 1 100 ? 11.518 17.690 -6.278 1.00 74.12 100 PHE A C 1
ATOM 760 O O . PHE A 1 100 ? 12.393 18.148 -5.546 1.00 74.12 100 PHE A O 1
ATOM 767 N N . LEU A 1 101 ? 11.641 17.663 -7.604 1.00 65.00 101 LEU A N 1
ATOM 768 C CA . LEU A 1 101 ? 12.759 18.300 -8.300 1.00 65.00 101 LEU A CA 1
ATOM 769 C C . LEU A 1 101 ? 12.464 19.769 -8.642 1.00 65.00 101 LEU A C 1
ATOM 771 O O . LEU A 1 101 ? 13.361 20.598 -8.538 1.00 65.00 101 LEU A O 1
ATOM 775 N N . ALA A 1 102 ? 11.217 20.097 -9.007 1.00 64.88 102 ALA A N 1
ATOM 776 C CA . ALA A 1 102 ? 10.726 21.460 -9.245 1.00 64.88 102 ALA A CA 1
ATOM 777 C C . ALA A 1 102 ? 9.179 21.486 -9.237 1.00 64.88 102 ALA A C 1
ATOM 779 O O . ALA A 1 102 ? 8.564 20.468 -9.573 1.00 64.88 102 ALA A O 1
ATOM 780 N N . PRO A 1 103 ? 8.529 22.617 -8.894 1.00 60.59 103 PRO A N 1
ATOM 781 C CA . PRO A 1 103 ? 7.066 22.723 -8.854 1.00 60.59 103 PRO A CA 1
ATOM 782 C C . PRO A 1 103 ? 6.398 22.514 -10.222 1.00 60.59 103 PRO A C 1
ATOM 784 O O . PRO A 1 103 ? 5.284 21.996 -10.271 1.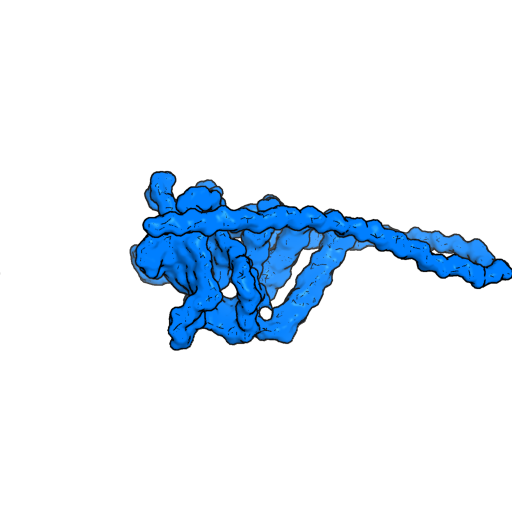00 60.59 103 PRO A O 1
ATOM 787 N N . GLU A 1 104 ? 7.078 22.846 -11.324 1.00 62.56 104 GLU A N 1
ATOM 788 C CA . GLU A 1 104 ? 6.603 22.584 -12.691 1.00 62.56 104 GLU A CA 1
ATOM 789 C C . GLU A 1 104 ? 6.749 21.128 -13.170 1.00 62.56 104 GLU A C 1
ATOM 791 O O . GLU A 1 104 ? 6.151 20.761 -14.188 1.00 62.56 104 GLU A O 1
ATOM 796 N N . ILE A 1 105 ? 7.517 20.279 -12.473 1.00 64.56 105 ILE A N 1
ATOM 797 C CA . ILE A 1 105 ? 7.713 18.886 -12.894 1.00 64.56 105 ILE A CA 1
ATOM 798 C C . ILE A 1 105 ? 6.482 18.065 -12.498 1.00 64.56 105 ILE A C 1
ATOM 800 O O . ILE A 1 105 ? 6.197 17.839 -11.320 1.00 64.56 105 ILE A O 1
ATOM 804 N N . ARG A 1 106 ? 5.737 17.639 -13.523 1.00 67.25 106 ARG A N 1
ATOM 805 C CA . ARG A 1 106 ? 4.581 16.739 -13.407 1.00 67.25 106 ARG A CA 1
ATOM 806 C C . ARG A 1 106 ? 5.031 15.334 -12.996 1.00 67.25 106 ARG A C 1
ATOM 808 O O . ARG A 1 106 ? 6.197 14.988 -13.184 1.00 67.25 106 ARG A O 1
ATOM 815 N N . SER A 1 107 ? 4.098 14.530 -12.472 1.00 76.06 107 SER A N 1
ATOM 816 C CA . SER A 1 107 ? 4.366 13.114 -12.184 1.00 76.06 107 SER A CA 1
ATOM 817 C C . SER A 1 107 ? 4.935 12.441 -13.432 1.00 76.06 107 SER A C 1
ATOM 819 O O . SER A 1 107 ? 4.401 12.594 -14.534 1.00 76.06 107 SER A O 1
ATOM 821 N N . SER A 1 108 ? 6.049 11.732 -13.258 1.00 84.94 108 SER A N 1
ATOM 822 C CA . SER A 1 108 ? 6.666 10.972 -14.349 1.00 84.94 108 SER A CA 1
ATOM 823 C C . SER A 1 108 ? 5.913 9.668 -14.619 1.00 84.94 108 SER A C 1
ATOM 825 O O . SER A 1 108 ? 6.058 9.086 -15.693 1.00 84.94 108 SER A O 1
ATOM 827 N N . VAL A 1 109 ? 5.094 9.220 -13.662 1.00 92.06 109 VAL A N 1
ATOM 828 C CA . VAL A 1 109 ? 4.303 7.993 -13.748 1.00 92.06 109 VAL A CA 1
ATOM 829 C C . VAL A 1 109 ? 3.016 8.263 -14.525 1.00 92.06 109 VAL A C 1
ATOM 831 O O . VAL A 1 109 ? 2.122 8.967 -14.066 1.00 92.06 109 VAL A O 1
ATOM 834 N N . ALA A 1 110 ? 2.891 7.648 -15.697 1.00 94.31 110 ALA A N 1
ATOM 835 C CA . ALA A 1 110 ? 1.693 7.726 -16.531 1.00 94.31 110 ALA A CA 1
ATOM 836 C C . ALA A 1 110 ? 0.828 6.461 -16.450 1.00 94.31 110 ALA A C 1
ATOM 838 O O . ALA A 1 110 ? -0.345 6.488 -16.828 1.00 94.31 110 ALA A O 1
ATOM 839 N N . ARG A 1 111 ? 1.391 5.333 -16.001 1.00 96.38 111 ARG A N 1
ATOM 840 C CA . ARG A 1 111 ? 0.681 4.055 -15.931 1.00 96.38 111 ARG A CA 1
ATOM 841 C C . ARG A 1 111 ? 1.238 3.161 -14.830 1.00 96.38 111 ARG A C 1
ATOM 843 O O . ARG A 1 111 ? 2.443 3.131 -14.597 1.00 96.38 111 ARG A O 1
ATOM 850 N N . ILE A 1 112 ? 0.348 2.397 -14.206 1.00 97.38 112 ILE A N 1
ATOM 851 C CA . ILE A 1 112 ? 0.698 1.267 -13.342 1.00 97.38 112 ILE A CA 1
ATOM 852 C C . ILE A 1 112 ? 0.282 -0.018 -14.045 1.00 97.38 112 ILE A C 1
ATOM 854 O O . ILE A 1 112 ? -0.762 -0.058 -14.697 1.00 97.38 112 ILE A O 1
ATOM 858 N N . ALA A 1 113 ? 1.102 -1.058 -13.949 1.00 97.94 113 ALA A N 1
ATOM 859 C CA . ALA A 1 113 ? 0.772 -2.384 -14.455 1.00 97.94 113 ALA A CA 1
ATOM 860 C C . ALA A 1 113 ? 1.165 -3.459 -13.446 1.00 97.94 113 ALA A C 1
ATOM 862 O O . ALA A 1 113 ? 2.231 -3.368 -12.852 1.00 97.94 113 ALA A O 1
ATOM 863 N N . ILE A 1 114 ? 0.333 -4.484 -13.296 1.00 98.00 114 ILE A N 1
ATOM 864 C CA . ILE A 1 114 ? 0.648 -5.704 -12.554 1.00 98.00 114 ILE A CA 1
ATOM 865 C C . ILE A 1 114 ? 0.898 -6.808 -13.572 1.00 98.00 114 ILE A C 1
ATOM 867 O O . ILE A 1 114 ? 0.106 -7.003 -14.500 1.00 98.00 114 ILE A O 1
ATOM 871 N N . VAL A 1 115 ? 1.997 -7.533 -13.396 1.00 97.69 115 VAL A N 1
ATOM 872 C CA . VAL A 1 115 ? 2.408 -8.624 -14.274 1.00 97.69 115 VAL A CA 1
ATOM 873 C C . VAL A 1 115 ? 2.713 -9.890 -13.486 1.00 97.69 115 VAL A C 1
ATOM 875 O O . VAL A 1 115 ? 3.125 -9.845 -12.323 1.00 97.69 115 VAL A O 1
ATOM 878 N N . LEU A 1 116 ? 2.550 -11.034 -14.147 1.00 97.50 116 LEU A N 1
ATOM 879 C CA . LEU A 1 116 ? 3.074 -12.305 -13.658 1.00 97.50 116 LEU A CA 1
ATOM 880 C C . LEU A 1 116 ? 4.584 -12.373 -13.938 1.00 97.50 116 LEU A C 1
ATOM 882 O O . LEU A 1 116 ? 4.983 -12.226 -15.097 1.00 97.50 116 LEU A O 1
ATOM 886 N N . PRO A 1 117 ? 5.440 -12.637 -12.934 1.00 93.81 117 PRO A N 1
ATOM 887 C CA . PRO A 1 117 ? 6.893 -12.615 -13.115 1.00 93.81 117 PRO A CA 1
ATOM 888 C C . PRO A 1 117 ? 7.389 -13.665 -14.118 1.00 93.81 117 PRO A C 1
ATOM 890 O O . PRO A 1 117 ? 8.326 -13.402 -14.870 1.00 93.81 117 PRO A O 1
ATOM 893 N N . SER A 1 118 ? 6.752 -14.839 -14.157 1.00 91.69 118 SER A N 1
ATOM 894 C CA . SER A 1 118 ? 7.160 -15.972 -14.997 1.00 91.69 118 SER A CA 1
ATOM 895 C C . SER A 1 118 ? 6.893 -15.754 -16.487 1.00 91.69 118 SER A C 1
ATOM 897 O O . SER A 1 118 ? 7.718 -16.129 -17.316 1.00 91.69 118 SER A O 1
ATOM 899 N N . SER A 1 119 ? 5.751 -15.159 -16.833 1.00 94.62 119 SER A N 1
ATOM 900 C CA . SER A 1 119 ? 5.301 -14.998 -18.221 1.00 94.62 119 SER A CA 1
ATOM 901 C C . SER A 1 119 ? 5.364 -13.562 -18.731 1.00 94.62 119 SER A C 1
ATOM 903 O O . SER A 1 119 ? 5.131 -13.334 -19.916 1.00 94.62 119 SER A O 1
ATOM 905 N N . GLN A 1 120 ? 5.617 -12.591 -17.846 1.00 94.88 120 GLN A N 1
ATOM 906 C CA . GLN A 1 120 ? 5.498 -11.154 -18.122 1.00 94.88 120 GLN A CA 1
ATOM 907 C C . GLN A 1 120 ? 4.106 -10.757 -18.647 1.00 94.88 120 GLN A C 1
ATOM 909 O O . GLN A 1 120 ? 3.929 -9.728 -19.296 1.00 94.88 120 GLN A O 1
ATOM 914 N N . THR A 1 121 ? 3.090 -11.583 -18.379 1.00 97.31 121 THR A N 1
ATOM 915 C CA . THR A 1 121 ? 1.713 -11.298 -18.778 1.00 97.31 121 THR A CA 1
ATOM 916 C C . THR A 1 121 ? 1.149 -10.202 -17.891 1.00 97.31 121 THR A C 1
ATOM 918 O O . THR A 1 121 ? 1.145 -10.344 -16.669 1.00 97.31 121 THR A O 1
ATOM 921 N N . VAL A 1 122 ? 0.648 -9.132 -18.509 1.00 97.75 122 VAL A N 1
ATOM 922 C CA . VAL A 1 122 ? -0.085 -8.067 -17.818 1.00 97.75 122 VAL A CA 1
ATOM 923 C C . VAL A 1 122 ? -1.439 -8.611 -17.380 1.00 97.75 122 VAL A C 1
ATOM 925 O O . VAL A 1 122 ? -2.266 -8.951 -18.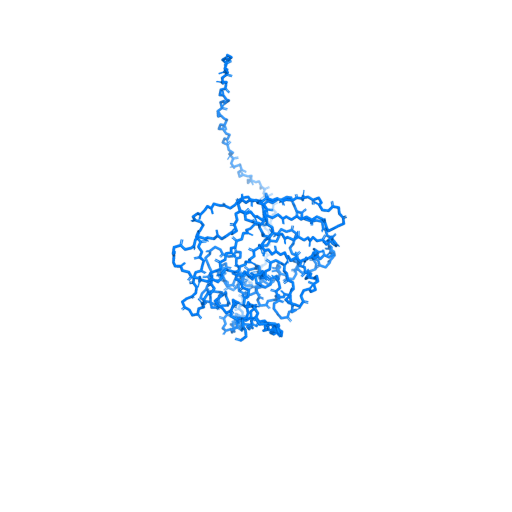223 1.00 97.75 122 VAL A O 1
ATOM 928 N N . VAL A 1 123 ? -1.660 -8.689 -16.068 1.00 97.81 123 VAL A N 1
ATOM 929 C CA . VAL A 1 123 ? -2.944 -9.117 -15.484 1.00 97.81 123 VAL A CA 1
ATOM 930 C C . VAL A 1 123 ? -3.861 -7.933 -15.201 1.00 97.81 123 VAL A C 1
ATOM 932 O O . VAL A 1 123 ? -5.078 -8.078 -15.204 1.00 97.81 123 VAL A O 1
ATOM 935 N N . TRP A 1 124 ? -3.282 -6.747 -15.011 1.00 98.38 124 TRP A N 1
ATOM 936 C CA . TRP A 1 124 ? -4.018 -5.503 -14.839 1.00 98.38 124 TRP A CA 1
ATOM 937 C C . TRP A 1 124 ? -3.132 -4.305 -15.173 1.00 98.38 124 TRP A C 1
ATOM 939 O O . TRP A 1 124 ? -1.916 -4.345 -14.978 1.00 98.38 124 TRP A O 1
ATOM 949 N N . SER A 1 125 ? -3.726 -3.220 -15.665 1.00 98.06 125 SER A N 1
ATOM 950 C CA . SER A 1 125 ? -3.021 -1.948 -15.795 1.00 98.06 125 SER A CA 1
ATOM 951 C C . SER A 1 125 ? -3.980 -0.772 -15.832 1.00 98.06 125 SER A C 1
ATOM 953 O O . SER A 1 125 ? -5.060 -0.884 -16.410 1.00 98.06 125 SER A O 1
ATOM 955 N N . GLN A 1 126 ? -3.534 0.374 -15.327 1.00 97.50 126 GLN A N 1
ATOM 956 C CA . GLN A 1 126 ? -4.317 1.600 -15.301 1.00 97.50 126 GLN A CA 1
ATOM 957 C C . GLN A 1 126 ? -3.466 2.802 -15.696 1.00 97.50 126 GLN A C 1
ATOM 959 O O . GLN A 1 126 ? -2.389 3.035 -15.142 1.00 97.50 126 GLN A O 1
ATOM 964 N N . ARG A 1 127 ? -3.959 3.576 -16.668 1.00 96.38 127 ARG A N 1
ATOM 965 C CA . ARG A 1 127 ? -3.388 4.884 -17.007 1.00 96.38 127 ARG A CA 1
ATOM 966 C C . ARG A 1 127 ? -3.814 5.916 -15.972 1.00 96.38 127 ARG A C 1
ATOM 968 O O . ARG A 1 127 ? -4.970 5.935 -15.557 1.00 96.38 127 ARG A O 1
ATOM 975 N N . LEU A 1 128 ? -2.880 6.776 -15.598 1.00 93.44 128 LEU A N 1
ATOM 976 C CA . LEU A 1 128 ? -3.088 7.832 -14.623 1.00 93.44 128 LEU A CA 1
ATOM 977 C C . LEU A 1 128 ? -3.390 9.164 -15.321 1.00 93.44 128 LEU A C 1
ATOM 979 O O . LEU A 1 128 ? -2.800 9.452 -16.368 1.00 93.44 128 LEU A O 1
ATOM 983 N N . PRO A 1 129 ? -4.292 9.989 -14.762 1.00 88.12 129 PRO A N 1
ATOM 984 C CA . PRO A 1 129 ? -4.492 11.350 -15.239 1.00 88.12 129 PRO A CA 1
ATOM 985 C C . PRO A 1 129 ? -3.243 12.201 -14.969 1.00 88.12 129 PRO A C 1
ATOM 987 O O . PRO A 1 129 ? -2.528 11.997 -13.989 1.00 88.12 129 PRO A O 1
ATOM 990 N N . ILE A 1 130 ? -2.980 13.166 -15.853 1.00 74.44 130 ILE A N 1
ATOM 991 C CA . ILE A 1 130 ? -1.764 13.997 -15.815 1.00 74.44 130 ILE A CA 1
ATOM 992 C C . ILE A 1 130 ? -1.775 14.975 -14.622 1.00 74.44 130 ILE A C 1
ATOM 994 O O . ILE A 1 130 ? -0.723 15.403 -14.153 1.00 74.44 130 ILE A O 1
ATOM 998 N N . ASP A 1 131 ? -2.959 15.343 -14.145 1.00 73.81 131 ASP A N 1
ATOM 999 C CA . ASP A 1 131 ? -3.237 16.349 -13.119 1.00 73.81 131 ASP A CA 1
ATOM 1000 C C . ASP A 1 131 ? -3.661 15.734 -11.780 1.00 73.81 131 ASP A C 1
ATOM 1002 O O . ASP A 1 131 ? -4.415 16.334 -11.016 1.00 73.81 131 ASP A O 1
ATOM 1006 N N . ARG A 1 132 ? -3.169 14.528 -11.479 1.00 76.75 132 ARG A N 1
ATOM 1007 C CA . ARG A 1 132 ? -3.532 13.831 -10.251 1.00 76.75 132 ARG A CA 1
ATOM 1008 C C . ARG A 1 132 ? -3.165 14.636 -9.005 1.00 76.75 132 ARG A C 1
ATOM 1010 O O . ARG A 1 132 ? -2.028 15.091 -8.852 1.00 76.75 132 ARG A O 1
ATOM 1017 N N . GLU A 1 133 ? -4.127 14.734 -8.094 1.00 76.31 133 GLU A N 1
ATOM 1018 C CA . GLU A 1 133 ? -3.900 15.268 -6.760 1.00 76.31 133 GLU A CA 1
ATOM 1019 C C . GLU A 1 133 ? -2.837 14.439 -6.037 1.00 76.31 133 GLU A C 1
ATOM 1021 O O . GLU A 1 133 ? -2.835 13.208 -6.072 1.00 76.31 133 GLU A O 1
ATOM 1026 N N . SER A 1 134 ? -1.897 15.142 -5.420 1.00 75.94 134 SER A N 1
ATOM 1027 C CA . SER A 1 134 ? -0.744 14.540 -4.776 1.00 75.94 134 SER A CA 1
ATOM 1028 C C . SER A 1 134 ? -0.646 15.014 -3.345 1.00 75.94 134 SER A C 1
ATOM 1030 O O . SER A 1 134 ? -0.740 16.218 -3.097 1.00 75.94 134 SER A O 1
ATOM 1032 N N . ILE A 1 135 ? -0.368 14.101 -2.423 1.00 77.88 135 ILE A N 1
ATOM 1033 C CA . ILE A 1 135 ? -0.211 14.452 -1.017 1.00 77.88 135 ILE A CA 1
ATOM 1034 C C . ILE A 1 135 ? 1.214 14.976 -0.834 1.00 77.88 135 ILE A C 1
ATOM 1036 O O . ILE A 1 135 ? 2.194 14.230 -0.867 1.00 77.88 135 ILE A O 1
ATOM 1040 N N . THR A 1 136 ? 1.347 16.291 -0.686 1.00 67.88 136 THR A N 1
ATOM 1041 C CA . THR A 1 136 ? 2.622 16.927 -0.348 1.00 67.88 136 THR A CA 1
ATOM 1042 C C . THR A 1 136 ? 2.734 17.068 1.157 1.00 67.88 136 THR A C 1
ATOM 1044 O O . THR A 1 136 ? 1.911 17.731 1.787 1.00 67.88 136 THR A O 1
ATOM 1047 N N . THR A 1 137 ? 3.779 16.498 1.741 1.00 65.62 137 THR A N 1
ATOM 1048 C CA . THR A 1 137 ? 4.087 16.705 3.156 1.00 65.62 137 THR A CA 1
ATOM 1049 C C . THR A 1 137 ? 5.096 17.853 3.265 1.00 65.62 137 THR A C 1
ATOM 1051 O O . THR A 1 137 ? 6.193 17.711 2.725 1.00 65.62 137 THR A O 1
ATOM 1054 N N . PRO A 1 138 ? 4.797 18.968 3.961 1.00 64.75 138 PRO A N 1
ATOM 1055 C CA . PRO A 1 138 ? 5.683 20.141 4.013 1.00 64.75 138 PRO A CA 1
ATOM 1056 C C . PRO A 1 138 ? 7.107 19.849 4.512 1.00 64.75 138 PRO A C 1
ATOM 1058 O O . PRO A 1 138 ? 8.036 20.591 4.216 1.00 64.75 138 PRO A O 1
ATOM 1061 N N . ALA A 1 139 ? 7.274 18.768 5.278 1.00 69.12 139 ALA A N 1
ATOM 1062 C CA . ALA A 1 139 ? 8.536 18.343 5.875 1.00 69.12 139 ALA A CA 1
ATOM 1063 C C . ALA A 1 139 ? 9.294 17.278 5.055 1.00 69.12 139 ALA A C 1
ATOM 1065 O O . ALA A 1 139 ? 10.237 16.676 5.569 1.00 69.12 139 ALA A O 1
ATOM 1066 N N . SER A 1 140 ? 8.880 16.991 3.817 1.00 76.38 140 SER A N 1
ATOM 1067 C CA . SER A 1 140 ? 9.531 15.987 2.972 1.00 76.38 140 SER A CA 1
ATOM 1068 C C . SER A 1 140 ? 9.746 16.506 1.553 1.00 76.38 140 SER A C 1
ATOM 1070 O O . SER A 1 140 ? 8.849 17.142 1.001 1.00 76.38 140 SER A O 1
ATOM 1072 N N . PRO A 1 141 ? 10.887 16.187 0.910 1.00 83.62 141 PRO A N 1
ATOM 1073 C CA . PRO A 1 141 ? 11.050 16.409 -0.520 1.00 83.62 141 PRO A CA 1
ATOM 1074 C C . PRO A 1 141 ? 10.209 15.428 -1.345 1.00 83.62 141 PRO A C 1
ATOM 1076 O O . PRO A 1 141 ? 10.294 15.448 -2.563 1.00 83.62 141 PRO A O 1
ATOM 1079 N N . TRP A 1 142 ? 9.447 14.531 -0.726 1.00 86.56 142 TRP A N 1
ATOM 1080 C CA . TRP A 1 142 ? 8.658 13.523 -1.410 1.00 86.56 142 TRP A CA 1
ATOM 1081 C C . TRP A 1 142 ? 7.215 13.977 -1.628 1.00 86.56 142 TRP A C 1
ATOM 1083 O O . TRP A 1 142 ? 6.557 14.523 -0.741 1.00 86.56 142 TRP A O 1
ATOM 1093 N N . ARG A 1 143 ? 6.711 13.698 -2.826 1.00 87.56 143 ARG A N 1
ATOM 1094 C CA . ARG A 1 143 ? 5.310 13.829 -3.205 1.00 87.56 143 ARG A CA 1
ATOM 1095 C C . ARG A 1 143 ? 4.696 12.438 -3.234 1.00 87.56 143 ARG A C 1
ATOM 1097 O O . ARG A 1 143 ? 5.100 11.613 -4.051 1.00 87.56 143 ARG A O 1
ATOM 1104 N N . LEU A 1 144 ? 3.734 12.194 -2.353 1.00 89.19 144 LEU A N 1
ATOM 1105 C CA . LEU A 1 144 ? 3.039 10.918 -2.271 1.00 89.19 144 LEU A CA 1
ATOM 1106 C C . LEU A 1 144 ? 1.949 10.822 -3.334 1.00 89.19 144 LEU A C 1
ATOM 1108 O O . LEU A 1 144 ? 1.215 11.777 -3.604 1.00 89.19 144 LEU A O 1
ATOM 1112 N N . GLN A 1 145 ? 1.862 9.635 -3.910 1.00 91.88 145 GLN A N 1
ATOM 1113 C CA . GLN A 1 145 ? 0.884 9.242 -4.902 1.00 91.88 145 GLN A CA 1
ATOM 1114 C C . GLN A 1 145 ? 0.315 7.888 -4.506 1.00 91.88 145 GLN A C 1
ATOM 1116 O O . GLN A 1 145 ? 1.016 7.049 -3.935 1.00 91.88 145 GLN A O 1
ATOM 1121 N N . GLN A 1 146 ? -0.957 7.675 -4.818 1.00 93.12 146 GLN A N 1
ATOM 1122 C CA . GLN A 1 146 ? -1.657 6.480 -4.377 1.00 93.12 146 GLN A CA 1
ATOM 1123 C C . GLN A 1 146 ? -2.678 6.017 -5.404 1.00 93.12 146 GLN A C 1
ATOM 1125 O O . GLN A 1 146 ? -3.233 6.854 -6.100 1.00 93.12 146 GLN A O 1
ATOM 1130 N N . LEU A 1 147 ? -2.957 4.721 -5.518 1.00 95.00 147 LEU A N 1
ATOM 1131 C CA . LEU A 1 147 ? -3.950 4.180 -6.444 1.00 95.00 147 LEU A CA 1
ATOM 1132 C C . LEU A 1 147 ? -4.608 2.925 -5.868 1.00 95.00 147 LEU A C 1
ATOM 1134 O O . LEU A 1 147 ? -3.927 1.935 -5.617 1.00 95.00 147 LEU A O 1
ATOM 1138 N N . ALA A 1 148 ? -5.932 2.951 -5.732 1.00 95.94 148 ALA A N 1
ATOM 1139 C CA . ALA A 1 148 ? -6.706 1.750 -5.450 1.00 95.94 148 ALA A CA 1
ATOM 1140 C C . ALA A 1 148 ? -6.687 0.820 -6.668 1.00 95.94 148 ALA A C 1
ATOM 1142 O O . ALA A 1 148 ? -6.967 1.265 -7.781 1.00 95.94 148 ALA A O 1
ATOM 1143 N N . TYR A 1 149 ? -6.386 -0.457 -6.458 1.00 97.00 149 TYR A N 1
ATOM 1144 C CA . TYR A 1 149 ? -6.610 -1.477 -7.472 1.00 97.00 149 TYR A CA 1
ATOM 1145 C C . TYR A 1 149 ? -8.111 -1.651 -7.739 1.00 97.00 149 TYR A C 1
ATOM 1147 O O . TYR A 1 149 ? -8.885 -1.875 -6.809 1.00 97.00 149 TYR A O 1
ATOM 1155 N N . ASP A 1 150 ? -8.513 -1.581 -9.007 1.00 96.88 150 ASP A N 1
ATOM 1156 C CA . ASP A 1 150 ? -9.910 -1.699 -9.453 1.00 96.88 150 ASP A CA 1
ATOM 1157 C C . ASP A 1 150 ? -10.170 -2.937 -10.335 1.00 96.88 150 ASP A C 1
ATOM 1159 O O . ASP A 1 150 ? -11.244 -3.084 -10.922 1.00 96.88 150 ASP A O 1
ATOM 1163 N N . GLY A 1 151 ? -9.183 -3.829 -10.448 1.00 97.06 151 GLY A N 1
ATOM 1164 C CA . GLY A 1 151 ? -9.294 -5.058 -11.224 1.00 97.06 151 GLY A CA 1
ATOM 1165 C C . GLY A 1 151 ? -9.992 -6.200 -10.480 1.00 97.06 151 GLY A C 1
ATOM 1166 O O . GLY A 1 151 ? -10.478 -6.068 -9.358 1.00 97.06 151 GLY A O 1
ATOM 1167 N N . VAL A 1 152 ? -10.005 -7.376 -11.111 1.00 97.19 152 VAL A N 1
ATOM 1168 C CA . VAL A 1 152 ? -10.476 -8.620 -10.478 1.00 97.19 152 VAL A CA 1
ATOM 1169 C C . VAL A 1 152 ? -9.527 -9.007 -9.345 1.00 97.19 152 VAL A C 1
ATOM 1171 O O . VAL A 1 152 ? -8.317 -8.857 -9.497 1.00 97.19 152 VAL A O 1
ATOM 1174 N N . ALA A 1 153 ? -10.064 -9.511 -8.232 1.00 97.75 153 ALA A N 1
ATOM 1175 C CA . ALA A 1 153 ? -9.269 -9.958 -7.090 1.00 97.75 153 ALA A CA 1
ATOM 1176 C C . ALA A 1 153 ? -8.091 -10.848 -7.525 1.00 97.75 153 ALA A C 1
ATOM 1178 O O . ALA A 1 153 ? -8.259 -11.778 -8.315 1.00 97.75 153 ALA A O 1
ATOM 1179 N N . LEU A 1 154 ? -6.905 -10.530 -7.012 1.00 97.94 154 LEU A N 1
ATOM 1180 C CA . LEU A 1 154 ? -5.682 -11.273 -7.280 1.00 97.94 154 LEU A CA 1
ATOM 1181 C C . LEU A 1 154 ? -5.706 -12.638 -6.574 1.00 97.94 154 LEU A C 1
ATOM 1183 O O . LEU A 1 154 ? -6.285 -12.790 -5.496 1.00 97.94 154 LEU A O 1
ATOM 1187 N N . GLU A 1 155 ? -5.065 -13.625 -7.194 1.00 98.12 155 GLU A N 1
ATOM 1188 C CA . GLU A 1 155 ? -5.019 -15.011 -6.722 1.00 98.12 155 GLU A CA 1
ATOM 1189 C C . GLU A 1 155 ? -4.148 -15.127 -5.466 1.00 98.12 155 GLU A C 1
ATOM 1191 O O . GLU A 1 155 ? -3.073 -14.529 -5.386 1.00 98.12 155 GLU A O 1
ATOM 1196 N N . ALA A 1 156 ? -4.593 -15.929 -4.498 1.00 98.00 156 ALA A N 1
ATOM 1197 C CA . ALA A 1 156 ? -3.824 -16.222 -3.292 1.00 98.00 156 ALA A CA 1
ATOM 1198 C C . ALA A 1 156 ? -2.540 -17.002 -3.619 1.00 98.00 156 ALA A C 1
ATOM 1200 O O . ALA A 1 156 ? -2.480 -17.758 -4.587 1.00 98.00 156 ALA A O 1
ATOM 1201 N N . GLU A 1 157 ? -1.505 -16.808 -2.803 1.00 97.00 157 GLU A N 1
ATOM 1202 C CA . GLU A 1 157 ? -0.159 -17.396 -2.927 1.00 97.00 157 GLU A CA 1
ATOM 1203 C C . GLU A 1 157 ? 0.597 -17.037 -4.221 1.00 97.00 157 GLU A C 1
ATOM 1205 O O . GLU A 1 157 ? 1.766 -17.400 -4.395 1.00 97.00 157 GLU A O 1
ATOM 1210 N N . GLN A 1 158 ? -0.019 -16.262 -5.115 1.00 97.38 158 GLN A N 1
ATOM 1211 C CA . GLN A 1 158 ? 0.587 -15.822 -6.359 1.00 97.38 158 GLN A CA 1
ATOM 1212 C C . GLN A 1 158 ? 1.519 -14.632 -6.114 1.00 97.38 158 GLN A C 1
ATOM 1214 O O . GLN A 1 158 ? 1.174 -13.653 -5.447 1.00 97.38 158 GLN A O 1
ATOM 1219 N N . ILE A 1 159 ? 2.718 -14.713 -6.697 1.00 97.00 159 ILE A N 1
ATOM 1220 C CA . ILE A 1 159 ? 3.664 -13.596 -6.749 1.00 97.00 159 ILE A CA 1
ATOM 1221 C C . ILE A 1 159 ? 3.340 -12.733 -7.963 1.00 97.00 159 ILE A C 1
ATOM 1223 O O . ILE A 1 159 ? 3.226 -13.241 -9.083 1.00 97.00 159 ILE A O 1
ATOM 1227 N N . TYR A 1 160 ? 3.272 -11.430 -7.742 1.00 97.50 160 TYR A N 1
ATOM 1228 C CA . TYR A 1 160 ? 3.079 -10.411 -8.755 1.00 97.50 160 TYR A CA 1
ATOM 1229 C C . TYR A 1 160 ? 4.232 -9.416 -8.735 1.00 97.50 160 TYR A C 1
ATOM 1231 O O . TYR A 1 160 ? 4.872 -9.191 -7.706 1.00 97.50 160 TYR A O 1
ATOM 1239 N N . VAL A 1 161 ? 4.469 -8.791 -9.885 1.00 96.56 161 VAL A N 1
ATOM 1240 C CA . VAL A 1 161 ? 5.336 -7.619 -9.996 1.00 96.56 161 VAL A CA 1
ATOM 1241 C C . VAL A 1 161 ? 4.477 -6.453 -10.444 1.00 96.56 161 VAL A C 1
ATOM 1243 O O . VAL A 1 161 ? 3.752 -6.567 -11.430 1.00 96.56 161 VAL A O 1
ATOM 1246 N N . TRP A 1 162 ? 4.546 -5.332 -9.736 1.00 96.69 162 TRP A N 1
ATOM 1247 C CA . TRP A 1 162 ? 3.919 -4.097 -10.183 1.00 96.69 162 TRP A CA 1
ATOM 1248 C C . TRP A 1 162 ? 4.974 -3.133 -10.708 1.00 96.69 162 TRP A C 1
ATOM 1250 O O . TRP A 1 162 ? 6.044 -2.974 -10.121 1.00 96.69 162 TRP A O 1
ATOM 1260 N N . HIS A 1 163 ? 4.672 -2.512 -11.841 1.00 96.00 163 HIS A N 1
ATOM 1261 C CA . HIS A 1 163 ? 5.533 -1.583 -12.551 1.00 96.00 163 HIS A CA 1
ATOM 1262 C C . HIS A 1 163 ? 4.924 -0.191 -12.544 1.00 96.00 163 HIS A C 1
ATOM 1264 O O . HIS A 1 163 ? 3.740 -0.019 -12.841 1.00 96.00 163 HIS A O 1
ATOM 1270 N N . LEU A 1 164 ? 5.776 0.798 -12.296 1.00 95.44 164 LEU A N 1
ATOM 1271 C CA . LEU A 1 164 ? 5.509 2.198 -12.579 1.00 95.44 164 LEU A CA 1
ATOM 1272 C C . LEU A 1 164 ? 6.110 2.530 -13.942 1.00 95.44 164 LEU A C 1
ATOM 1274 O O . LEU A 1 164 ? 7.294 2.283 -14.180 1.00 95.44 164 LEU A O 1
ATOM 1278 N N . LEU A 1 165 ? 5.287 3.056 -14.842 1.00 95.69 165 LEU A N 1
ATOM 1279 C CA . LEU A 1 165 ? 5.625 3.266 -16.244 1.00 95.69 165 LEU A CA 1
ATOM 1280 C C . LEU A 1 165 ? 5.416 4.730 -16.633 1.00 95.69 165 LEU A C 1
ATOM 1282 O O . LEU A 1 165 ? 4.456 5.365 -16.188 1.00 95.69 165 LEU A O 1
ATOM 1286 N N . ASP A 1 166 ? 6.294 5.253 -17.486 1.00 94.00 166 ASP A N 1
ATOM 1287 C CA . ASP A 1 166 ? 6.134 6.587 -18.068 1.00 94.00 166 ASP A CA 1
ATOM 1288 C C . ASP A 1 166 ? 5.167 6.601 -19.266 1.00 94.00 166 ASP A C 1
ATOM 1290 O O . ASP A 1 166 ? 4.560 5.592 -19.632 1.00 94.00 166 ASP A O 1
ATOM 1294 N N . SER A 1 167 ? 5.006 7.767 -19.898 1.00 92.81 167 SER A N 1
ATOM 1295 C CA . SER A 1 167 ? 4.111 7.954 -21.049 1.00 92.81 167 SER A CA 1
ATOM 1296 C C . SER A 1 167 ? 4.515 7.186 -22.314 1.00 92.81 167 SER A C 1
ATOM 1298 O O . SER A 1 167 ? 3.715 7.095 -23.243 1.00 92.81 167 SER A O 1
ATOM 1300 N N . HIS A 1 168 ? 5.729 6.633 -22.353 1.00 94.69 168 HIS A N 1
ATOM 1301 C CA . HIS A 1 168 ? 6.259 5.807 -23.439 1.00 94.69 168 HIS A CA 1
ATOM 1302 C C . HIS A 1 168 ? 6.364 4.332 -23.023 1.00 94.69 168 HIS A C 1
ATOM 1304 O O . HIS A 1 168 ? 7.099 3.571 -23.650 1.00 94.69 168 HIS A O 1
ATOM 1310 N N . ASP A 1 169 ? 5.665 3.941 -21.952 1.00 94.69 169 ASP A N 1
ATOM 1311 C CA . ASP A 1 169 ? 5.670 2.593 -21.386 1.00 94.69 169 ASP A CA 1
ATOM 1312 C C . ASP A 1 169 ? 7.059 2.108 -20.924 1.00 94.69 169 ASP A C 1
ATOM 1314 O O . ASP A 1 169 ? 7.308 0.905 -20.823 1.00 94.69 169 ASP A O 1
ATOM 1318 N N . ARG A 1 170 ? 7.976 3.030 -20.597 1.00 94.19 170 ARG A N 1
ATOM 1319 C CA . ARG A 1 170 ? 9.282 2.679 -20.025 1.00 94.19 170 ARG A CA 1
ATOM 1320 C C . ARG A 1 170 ? 9.164 2.495 -18.520 1.00 94.19 170 ARG A C 1
ATOM 1322 O O . ARG A 1 170 ? 8.536 3.302 -17.837 1.00 94.19 170 ARG A O 1
ATOM 1329 N N . SER A 1 171 ? 9.817 1.456 -18.003 1.00 93.44 171 SER A N 1
ATOM 1330 C CA . SER A 1 171 ? 9.853 1.174 -16.567 1.00 93.44 171 SER A CA 1
ATOM 1331 C C . SER A 1 171 ? 10.630 2.243 -15.808 1.00 93.44 171 SER A C 1
ATOM 1333 O O . SER A 1 171 ? 11.816 2.450 -16.055 1.00 93.44 171 SER A O 1
ATOM 1335 N N . LEU A 1 172 ? 9.958 2.878 -14.852 1.00 91.81 172 LEU A N 1
ATOM 1336 C CA . LEU A 1 172 ? 10.536 3.824 -13.898 1.00 91.81 172 LEU A CA 1
ATOM 1337 C C . LEU A 1 172 ? 10.948 3.129 -12.596 1.00 91.81 172 LEU A C 1
ATOM 1339 O O . LEU A 1 172 ? 11.892 3.551 -11.934 1.00 91.81 172 LEU A O 1
ATOM 1343 N N . GLY A 1 173 ? 10.258 2.045 -12.245 1.00 90.88 173 GLY A N 1
ATOM 1344 C CA . GLY A 1 173 ? 10.540 1.222 -11.076 1.00 90.88 173 GLY A CA 1
ATOM 1345 C C . GLY A 1 173 ? 9.561 0.057 -10.976 1.00 90.88 173 GLY A C 1
ATOM 1346 O O . GLY A 1 173 ? 8.518 0.057 -11.633 1.00 90.88 173 GLY A O 1
ATOM 1347 N N . SER A 1 174 ? 9.908 -0.947 -10.174 1.00 93.25 174 SER A N 1
ATOM 1348 C CA . SER A 1 174 ? 9.068 -2.127 -9.974 1.00 93.25 174 SER A CA 1
ATOM 1349 C C . SER A 1 174 ? 9.235 -2.723 -8.585 1.00 93.25 174 SER A C 1
ATOM 1351 O O . SER A 1 174 ? 10.333 -2.686 -8.029 1.00 93.25 174 SER A O 1
ATOM 1353 N N . GLY A 1 175 ? 8.162 -3.307 -8.061 1.00 92.69 175 GLY A N 1
ATOM 1354 C CA . GLY A 1 175 ? 8.128 -3.993 -6.774 1.00 92.69 175 GLY A CA 1
ATOM 1355 C C . GLY A 1 175 ? 7.483 -5.364 -6.905 1.00 92.69 175 GLY A C 1
ATOM 1356 O O . GLY A 1 175 ? 6.655 -5.571 -7.789 1.00 92.69 175 GLY A O 1
ATOM 1357 N N . SER A 1 176 ? 7.884 -6.308 -6.055 1.00 95.06 176 SER A N 1
ATOM 1358 C CA . SER A 1 176 ? 7.297 -7.652 -6.020 1.00 95.06 176 SER A CA 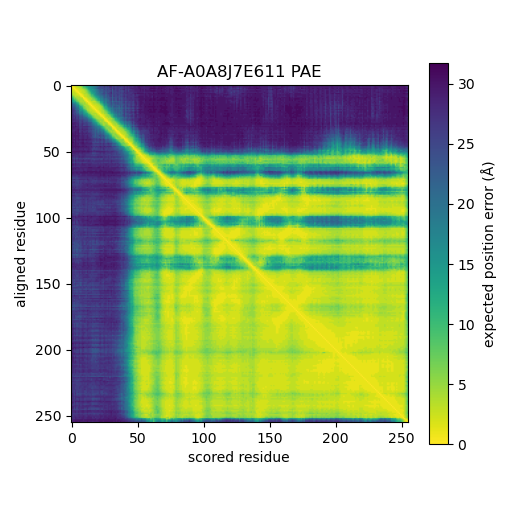1
ATOM 1359 C C . SER A 1 176 ? 6.520 -7.858 -4.732 1.00 95.06 176 SER A C 1
ATOM 1361 O O . SER A 1 176 ? 6.989 -7.482 -3.656 1.00 95.06 176 SER A O 1
ATOM 1363 N N . PHE A 1 177 ? 5.371 -8.512 -4.842 1.00 96.44 177 PHE A N 1
ATOM 1364 C CA . PHE A 1 177 ? 4.570 -8.907 -3.693 1.00 96.44 177 PHE A CA 1
ATOM 1365 C C . PHE A 1 177 ? 3.909 -10.260 -3.927 1.00 96.44 177 PHE A C 1
ATOM 1367 O O . PHE A 1 177 ? 3.738 -10.694 -5.066 1.00 96.44 177 PHE A O 1
ATOM 1374 N N . ARG A 1 178 ? 3.546 -10.929 -2.839 1.00 97.12 178 ARG A N 1
ATOM 1375 C CA . ARG A 1 178 ? 2.756 -12.154 -2.835 1.00 97.12 178 ARG A CA 1
ATOM 1376 C C . ARG A 1 178 ? 1.447 -11.881 -2.119 1.00 97.12 178 ARG A C 1
ATOM 1378 O O . ARG A 1 178 ? 1.459 -11.346 -1.017 1.00 97.12 178 ARG A O 1
ATOM 1385 N N . VAL A 1 179 ? 0.337 -12.284 -2.722 1.00 97.69 179 VAL A N 1
ATOM 1386 C CA . VAL A 1 179 ? -0.942 -12.312 -2.009 1.00 97.69 179 VAL A CA 1
ATOM 1387 C C . VAL A 1 179 ? -0.912 -13.482 -1.033 1.00 97.69 179 VAL A C 1
ATOM 1389 O O . VAL A 1 179 ? -0.599 -14.606 -1.419 1.00 97.69 179 VAL A O 1
ATOM 1392 N N . MET A 1 180 ? -1.213 -13.219 0.229 1.00 97.31 180 MET A N 1
ATOM 1393 C CA . MET A 1 180 ? -1.205 -14.209 1.300 1.00 97.31 180 MET A CA 1
ATOM 1394 C C . MET A 1 180 ? -2.128 -15.407 1.007 1.00 97.31 180 MET A C 1
ATOM 1396 O O . MET A 1 180 ? -3.096 -15.307 0.247 1.00 97.31 180 MET A O 1
ATOM 1400 N N . ALA A 1 181 ? -1.845 -16.552 1.630 1.00 98.12 181 ALA A N 1
ATOM 1401 C CA . ALA A 1 181 ? -2.686 -17.738 1.523 1.00 98.12 181 ALA A CA 1
ATOM 1402 C C . ALA A 1 181 ? -4.114 -17.485 2.038 1.00 98.12 181 ALA A C 1
ATOM 1404 O O . ALA A 1 181 ? -4.329 -16.831 3.058 1.00 98.12 181 ALA A O 1
ATOM 1405 N N . LEU A 1 182 ? -5.110 -18.082 1.377 1.00 97.56 182 LEU A N 1
ATOM 1406 C CA . LEU A 1 182 ? -6.528 -17.834 1.668 1.00 97.56 182 LEU A CA 1
ATOM 1407 C C . LEU A 1 182 ? -6.927 -18.166 3.118 1.00 97.56 182 LEU A C 1
ATOM 1409 O O . LEU A 1 182 ? -7.798 -17.513 3.692 1.00 97.56 182 LEU A O 1
ATOM 1413 N N . ALA A 1 183 ? -6.323 -19.198 3.712 1.00 97.69 183 ALA A N 1
ATOM 1414 C CA . ALA A 1 183 ? -6.596 -19.576 5.098 1.00 97.69 183 ALA A CA 1
ATOM 1415 C C . ALA A 1 183 ? -6.141 -18.490 6.085 1.00 97.69 183 ALA A C 1
ATOM 1417 O O . ALA A 1 183 ? -6.883 -18.144 7.003 1.00 97.69 183 ALA A O 1
ATOM 1418 N N . GLU A 1 184 ? -4.958 -17.922 5.858 1.00 97.38 184 GLU A N 1
ATOM 1419 C CA . GLU A 1 184 ? -4.394 -16.859 6.686 1.00 97.38 184 GLU A CA 1
ATOM 1420 C C . GLU A 1 184 ? -5.122 -15.531 6.454 1.00 97.38 184 GLU A C 1
ATOM 1422 O O . GLU A 1 184 ? -5.506 -14.869 7.416 1.00 97.38 184 GLU A O 1
ATOM 1427 N N . GLN A 1 185 ? -5.461 -15.213 5.196 1.00 97.19 185 GLN A N 1
ATOM 1428 C CA . GLN A 1 185 ? -6.314 -14.067 4.876 1.00 97.19 185 GLN A CA 1
ATOM 1429 C C . GLN A 1 185 ? -7.618 -14.094 5.669 1.00 97.19 185 GLN A C 1
ATOM 1431 O 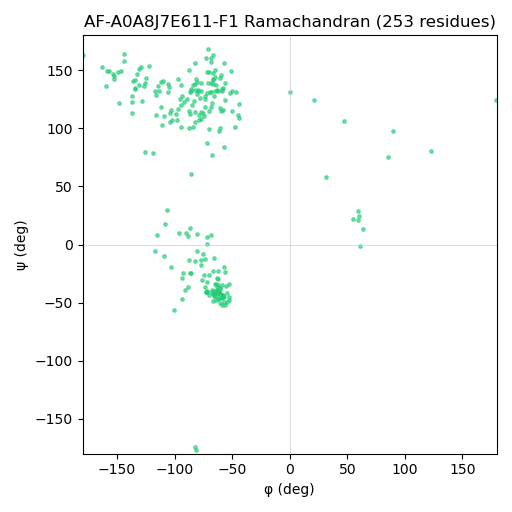O . GLN A 1 185 ? -7.985 -13.093 6.275 1.00 97.19 185 GLN A O 1
ATOM 1436 N N . ARG A 1 186 ? -8.303 -15.246 5.700 1.00 97.75 186 ARG A N 1
ATOM 1437 C CA . ARG A 1 186 ? -9.561 -15.414 6.441 1.00 97.75 186 ARG A CA 1
ATOM 1438 C C . ARG A 1 186 ? -9.383 -15.242 7.944 1.00 97.75 186 ARG A C 1
ATOM 1440 O O . ARG A 1 186 ? -10.255 -14.643 8.567 1.00 97.75 186 ARG A O 1
ATOM 1447 N N . ALA A 1 187 ? -8.293 -15.758 8.511 1.00 98.00 187 ALA A N 1
ATOM 1448 C CA . ALA A 1 187 ? -7.990 -15.579 9.928 1.00 98.00 187 ALA A CA 1
ATOM 1449 C C . ALA A 1 187 ? -7.824 -14.089 10.258 1.00 98.00 187 ALA A C 1
ATOM 1451 O O . ALA A 1 187 ? -8.529 -13.566 11.118 1.00 98.00 187 ALA A O 1
ATOM 1452 N N . ILE A 1 188 ? -7.005 -13.375 9.481 1.00 97.94 188 ILE A N 1
ATOM 1453 C CA . ILE A 1 188 ? -6.793 -11.933 9.648 1.00 97.94 188 ILE A CA 1
ATOM 1454 C C . ILE A 1 188 ? -8.084 -11.143 9.421 1.00 97.94 188 ILE A C 1
ATOM 1456 O O . ILE A 1 188 ? -8.384 -10.230 10.183 1.00 97.94 188 ILE A O 1
ATOM 1460 N N . THR A 1 189 ? -8.886 -11.493 8.413 1.00 97.75 189 THR A N 1
ATOM 1461 C CA . THR A 1 189 ? -10.184 -10.850 8.169 1.00 97.75 189 THR A CA 1
ATOM 1462 C C . THR A 1 189 ? -11.125 -11.017 9.360 1.00 97.75 189 THR A C 1
ATOM 1464 O O . THR A 1 189 ? -11.806 -10.060 9.722 1.00 97.75 189 THR A O 1
ATOM 1467 N N . ALA A 1 190 ? -11.165 -12.199 9.979 1.00 98.12 190 ALA A N 1
ATOM 1468 C CA . ALA A 1 190 ? -11.985 -12.436 11.163 1.00 98.12 190 ALA A CA 1
ATOM 1469 C C . ALA A 1 190 ? -11.505 -11.595 12.356 1.00 98.12 190 ALA A C 1
ATOM 1471 O O . ALA A 1 190 ? -12.317 -10.956 13.018 1.00 98.12 190 ALA A O 1
ATOM 1472 N N . GLU A 1 191 ? -10.192 -11.527 12.586 1.00 98.00 191 GLU A N 1
ATOM 1473 C CA . GLU A 1 191 ? -9.619 -10.704 13.655 1.00 98.00 191 GLU A CA 1
ATOM 1474 C C . GLU A 1 191 ? -9.866 -9.201 13.428 1.00 98.00 191 GLU A C 1
ATOM 1476 O O . GLU A 1 191 ? -10.247 -8.487 14.355 1.00 98.00 191 GLU A O 1
ATOM 1481 N N . LEU A 1 192 ? -9.730 -8.712 12.190 1.00 97.75 192 LEU A N 1
ATOM 1482 C CA . LEU A 1 192 ? -10.038 -7.323 11.829 1.00 97.75 192 LEU A CA 1
ATOM 1483 C C . LEU A 1 192 ? -11.526 -6.989 11.984 1.00 97.75 192 LEU A C 1
ATOM 1485 O O . LEU A 1 192 ? -11.852 -5.852 12.326 1.00 97.75 192 LEU A O 1
ATOM 1489 N N . ALA A 1 193 ? -12.418 -7.952 11.732 1.00 97.81 193 ALA A N 1
ATOM 1490 C CA . ALA A 1 193 ? -13.849 -7.783 11.967 1.00 97.81 193 ALA A CA 1
ATOM 1491 C C . ALA A 1 193 ? -14.149 -7.635 13.465 1.00 97.81 193 ALA A C 1
ATOM 1493 O O . ALA A 1 193 ? -14.931 -6.764 13.835 1.00 97.81 193 ALA A O 1
ATOM 1494 N N . SER A 1 194 ? -13.475 -8.404 14.330 1.00 97.12 194 SER A N 1
ATOM 1495 C CA . SER A 1 194 ? -13.579 -8.227 15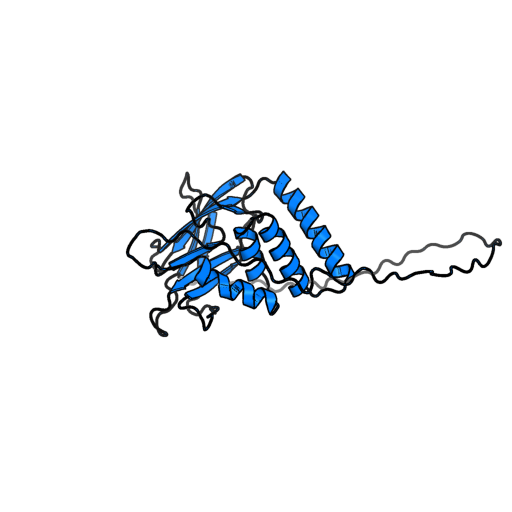.785 1.00 97.12 194 SER A CA 1
ATOM 1496 C C . SER A 1 194 ? -13.054 -6.862 16.241 1.00 97.12 194 SER A C 1
ATOM 1498 O O . SER A 1 194 ? -13.721 -6.195 17.025 1.00 97.12 194 SER A O 1
ATOM 1500 N N . VAL A 1 195 ? -11.918 -6.394 15.702 1.00 95.75 195 VAL A N 1
ATOM 1501 C CA . VAL A 1 195 ? -11.405 -5.036 15.984 1.00 95.75 195 VAL A CA 1
ATOM 1502 C C . VAL A 1 195 ? -12.430 -3.966 15.597 1.00 95.75 195 VAL A C 1
ATOM 1504 O O . VAL A 1 195 ? -12.645 -3.011 16.340 1.00 95.75 195 VAL A O 1
ATOM 1507 N N . GLU A 1 196 ? -13.065 -4.108 14.435 1.00 96.12 196 GLU A N 1
ATOM 1508 C CA . GLU A 1 196 ? -14.092 -3.176 13.969 1.00 96.12 196 GLU A CA 1
ATOM 1509 C C . GLU A 1 196 ? -15.345 -3.198 14.849 1.00 96.12 196 GLU A C 1
ATOM 1511 O O . GLU A 1 196 ? -15.828 -2.131 15.221 1.00 96.12 196 GLU A O 1
ATOM 1516 N N . GLU A 1 197 ? -15.837 -4.379 15.226 1.00 96.62 197 GLU A N 1
ATOM 1517 C CA . GLU A 1 197 ? -16.996 -4.535 16.110 1.00 96.62 197 GLU A CA 1
ATOM 1518 C C . GLU A 1 197 ? -16.737 -3.929 17.498 1.00 96.62 197 GLU A C 1
ATOM 1520 O O . GLU A 1 197 ? -17.547 -3.143 17.996 1.00 96.62 197 GLU A O 1
ATOM 1525 N N . ASP A 1 198 ? -15.579 -4.215 18.097 1.00 94.81 198 ASP A N 1
ATOM 1526 C CA . ASP A 1 198 ? -15.192 -3.685 19.407 1.00 94.81 198 ASP A CA 1
ATOM 1527 C C . ASP A 1 198 ? -15.094 -2.154 19.404 1.00 94.81 198 ASP A C 1
ATOM 1529 O O . ASP A 1 198 ? -15.528 -1.492 20.352 1.00 94.81 198 ASP A O 1
ATOM 1533 N N . MET A 1 199 ? -14.542 -1.578 18.334 1.00 93.56 199 MET A N 1
ATOM 1534 C CA . MET A 1 199 ? -14.428 -0.129 18.154 1.00 93.56 199 MET A CA 1
ATOM 1535 C C . MET A 1 199 ? -15.794 0.512 17.867 1.00 93.56 199 MET A C 1
ATOM 1537 O O . MET A 1 199 ? -16.119 1.556 18.436 1.00 93.56 199 MET A O 1
ATOM 1541 N N . ALA A 1 200 ? -16.633 -0.120 17.045 1.00 93.06 200 ALA A N 1
ATOM 1542 C CA . ALA A 1 200 ? -17.984 0.356 16.754 1.00 93.06 200 ALA A CA 1
ATOM 1543 C C . ALA A 1 200 ? -18.873 0.359 18.009 1.00 93.06 200 ALA A C 1
ATOM 1545 O O . ALA A 1 200 ? -19.604 1.322 18.244 1.00 93.06 200 ALA A O 1
ATOM 1546 N N . ASN A 1 201 ? -18.748 -0.653 18.874 1.00 94.12 201 ASN A N 1
ATOM 1547 C CA . ASN A 1 201 ? -19.428 -0.710 20.175 1.00 94.12 201 ASN A CA 1
ATOM 1548 C C . ASN A 1 201 ? -19.000 0.425 21.123 1.00 94.12 201 ASN A C 1
ATOM 1550 O O . ASN A 1 201 ? -19.756 0.816 22.012 1.00 94.12 201 ASN A O 1
ATOM 1554 N N . GLN A 1 202 ? -17.814 0.998 20.906 1.00 92.50 202 GLN A N 1
ATOM 1555 C CA . GLN A 1 202 ? -17.307 2.185 21.602 1.00 92.50 202 GLN A CA 1
ATOM 1556 C C . GLN A 1 202 ? -17.673 3.498 20.890 1.00 92.50 202 GLN A C 1
ATOM 1558 O O . GLN A 1 202 ? -17.183 4.557 21.268 1.00 92.50 202 GLN A O 1
ATOM 1563 N N . SER A 1 203 ? -18.555 3.451 19.884 1.00 92.88 203 SER A N 1
ATOM 1564 C CA . SER A 1 203 ? -18.943 4.603 19.057 1.00 92.88 203 SER A CA 1
ATOM 1565 C C . SER A 1 203 ? -17.769 5.261 18.322 1.00 92.88 203 SER A C 1
ATOM 1567 O O . SER A 1 203 ? -17.807 6.462 18.051 1.00 92.88 203 SER A O 1
ATOM 1569 N N . ALA A 1 204 ? -16.731 4.486 17.990 1.00 92.81 204 ALA A N 1
ATOM 1570 C CA . ALA A 1 204 ? -15.612 4.980 17.203 1.00 92.81 204 ALA A CA 1
ATOM 1571 C C . ALA A 1 204 ? -16.054 5.369 15.785 1.00 92.81 204 ALA A C 1
ATOM 1573 O O . ALA A 1 204 ? -16.896 4.728 15.153 1.00 92.81 204 ALA A O 1
ATOM 1574 N N . THR A 1 205 ? -15.436 6.417 15.262 1.00 93.00 205 THR A N 1
ATOM 1575 C CA . THR A 1 205 ? -15.588 6.862 13.878 1.00 93.00 205 THR A CA 1
ATOM 1576 C C . THR A 1 205 ? -14.875 5.918 12.906 1.00 93.00 205 THR A C 1
ATOM 1578 O O . THR A 1 205 ? -13.941 5.201 13.268 1.00 93.00 205 THR A O 1
ATOM 1581 N N . ALA A 1 206 ? -15.243 5.965 11.621 1.00 93.50 206 ALA A N 1
ATOM 1582 C CA . ALA A 1 206 ? -14.574 5.180 10.579 1.00 93.50 206 ALA A CA 1
ATOM 1583 C C . ALA A 1 206 ? -13.052 5.428 10.516 1.00 93.50 206 ALA A C 1
ATOM 1585 O O . ALA A 1 206 ? -12.278 4.497 10.296 1.00 93.50 206 ALA A O 1
ATOM 1586 N N . ALA A 1 207 ? -12.605 6.666 10.756 1.00 92.81 207 ALA A N 1
ATOM 1587 C CA . ALA A 1 207 ? -11.185 7.008 10.754 1.00 92.81 207 ALA A CA 1
ATOM 1588 C C . ALA A 1 207 ? -10.432 6.451 11.980 1.00 92.81 207 ALA A C 1
ATOM 1590 O O . ALA A 1 207 ? -9.255 6.104 11.874 1.00 92.81 207 ALA A O 1
ATOM 1591 N N . GLU A 1 208 ? -11.096 6.339 13.134 1.00 93.50 208 GLU A N 1
ATOM 1592 C CA . GLU A 1 208 ? -10.544 5.695 14.335 1.00 93.50 208 GLU A CA 1
ATOM 1593 C C . GLU A 1 208 ? -10.489 4.173 14.179 1.00 93.50 208 GLU A C 1
ATOM 1595 O O . GLU A 1 208 ? -9.477 3.560 14.512 1.00 93.50 208 GLU A O 1
ATOM 1600 N N . ILE A 1 209 ? -11.524 3.565 13.594 1.00 94.69 209 ILE A N 1
ATOM 1601 C CA . ILE A 1 209 ? -11.520 2.140 13.235 1.00 94.69 209 ILE A CA 1
ATOM 1602 C C . ILE A 1 209 ? -10.364 1.847 12.273 1.00 94.69 209 ILE A C 1
ATOM 1604 O O . ILE A 1 209 ? -9.610 0.897 12.478 1.00 94.69 209 ILE A O 1
ATOM 1608 N N . ALA A 1 210 ? -10.168 2.678 11.247 1.00 95.38 210 ALA A N 1
ATOM 1609 C CA . ALA A 1 210 ? -9.059 2.508 10.316 1.00 95.38 210 ALA A CA 1
ATOM 1610 C C . ALA A 1 210 ? -7.692 2.643 11.005 1.00 95.38 210 ALA A C 1
ATOM 1612 O O . ALA A 1 210 ? -6.801 1.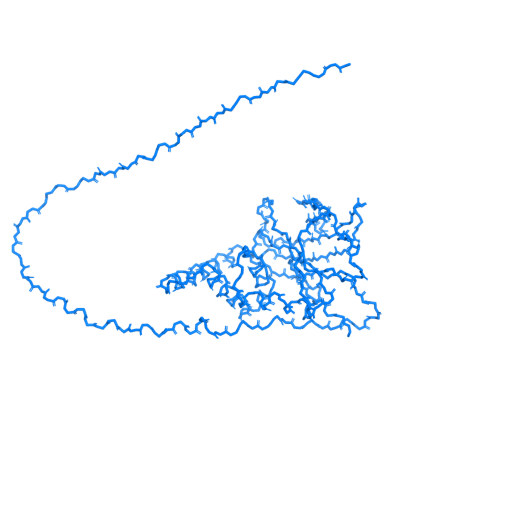838 10.744 1.00 95.38 210 ALA A O 1
ATOM 1613 N N . ALA A 1 211 ? -7.529 3.594 11.931 1.00 95.19 211 ALA A N 1
ATOM 1614 C CA . ALA A 1 211 ? -6.326 3.695 12.755 1.00 95.19 211 ALA A CA 1
ATOM 1615 C C . ALA A 1 211 ? -6.068 2.423 13.581 1.00 95.19 211 ALA A C 1
ATOM 1617 O O . ALA A 1 211 ? -4.941 1.931 13.597 1.00 95.19 211 ALA A O 1
ATOM 1618 N N . ALA A 1 212 ? -7.100 1.844 14.201 1.00 95.12 212 ALA A N 1
ATOM 1619 C CA . ALA A 1 212 ? -6.972 0.581 14.926 1.00 95.12 212 ALA A CA 1
ATOM 1620 C C . ALA A 1 212 ? -6.574 -0.586 14.003 1.00 95.12 212 ALA A C 1
ATOM 1622 O O . ALA A 1 212 ? -5.757 -1.424 14.380 1.00 95.12 212 ALA A O 1
ATOM 1623 N N . LYS A 1 213 ? -7.073 -0.619 12.761 1.00 96.62 213 LYS A N 1
ATOM 1624 C CA . LYS A 1 213 ? -6.645 -1.611 11.759 1.00 96.62 213 LYS A CA 1
ATOM 1625 C C . LYS A 1 213 ? -5.188 -1.407 11.322 1.00 96.62 213 LYS A C 1
ATOM 1627 O O . LYS A 1 213 ? -4.457 -2.382 11.181 1.00 96.62 213 LYS A O 1
ATOM 1632 N N . VAL A 1 214 ? -4.732 -0.160 11.155 1.00 96.31 214 VAL A N 1
ATOM 1633 C CA . VAL A 1 214 ? -3.309 0.145 10.892 1.00 96.31 214 VAL A CA 1
ATOM 1634 C C . VAL A 1 214 ? -2.431 -0.353 12.041 1.00 96.31 214 VAL A C 1
ATOM 1636 O O . VAL A 1 214 ? -1.427 -1.018 11.791 1.00 96.31 214 VAL A O 1
ATOM 1639 N N . GLN A 1 215 ? -2.834 -0.084 13.286 1.00 95.56 215 GLN A N 1
ATOM 1640 C CA . GLN A 1 215 ? -2.160 -0.579 14.487 1.00 95.56 215 GLN A CA 1
ATOM 1641 C C . GLN A 1 215 ? -2.073 -2.111 14.488 1.00 95.56 215 GLN A C 1
ATOM 1643 O O . GLN A 1 215 ? -0.988 -2.663 14.642 1.00 95.56 215 GLN A O 1
ATOM 1648 N N . TYR A 1 216 ? -3.196 -2.790 14.236 1.00 96.50 216 TYR A N 1
ATOM 1649 C CA . TYR A 1 216 ? -3.277 -4.250 14.174 1.00 96.50 216 TYR A CA 1
ATOM 1650 C C . TYR A 1 216 ? -2.242 -4.859 13.214 1.00 96.50 216 TYR A C 1
ATOM 1652 O O . TYR A 1 216 ? -1.582 -5.844 13.561 1.00 96.50 216 TYR A O 1
ATOM 1660 N N . PHE A 1 217 ? -2.098 -4.283 12.014 1.00 96.62 217 PHE A N 1
ATOM 1661 C CA . PHE A 1 217 ? -1.132 -4.753 11.021 1.00 96.62 217 PHE A CA 1
ATOM 1662 C C . PHE A 1 217 ? 0.306 -4.448 11.444 1.00 96.62 217 PHE A C 1
ATOM 1664 O O . PHE A 1 217 ? 1.178 -5.309 11.333 1.00 96.62 217 PHE A O 1
ATOM 1671 N N . ALA A 1 218 ? 0.556 -3.247 11.964 1.00 93.94 218 ALA A N 1
ATOM 1672 C CA . ALA A 1 218 ? 1.882 -2.837 12.405 1.00 93.94 218 ALA A CA 1
ATOM 1673 C C . ALA A 1 218 ? 2.409 -3.688 13.576 1.00 93.94 218 ALA A C 1
ATOM 1675 O O . ALA A 1 218 ? 3.568 -4.105 13.558 1.00 93.94 218 ALA A O 1
ATOM 1676 N N . ASP A 1 219 ? 1.555 -4.031 14.544 1.00 93.56 219 ASP A N 1
ATOM 1677 C CA . ASP A 1 219 ? 1.915 -4.904 15.673 1.00 93.56 219 ASP A CA 1
ATOM 1678 C C . ASP A 1 219 ? 2.323 -6.310 15.214 1.00 93.56 219 ASP A C 1
ATOM 1680 O O . ASP A 1 219 ? 3.191 -6.943 15.815 1.00 93.56 219 ASP A O 1
ATOM 1684 N N . ARG A 1 220 ? 1.759 -6.773 14.093 1.00 94.56 220 ARG A N 1
ATOM 1685 C CA . ARG A 1 220 ? 2.111 -8.040 13.431 1.00 94.56 220 ARG A CA 1
ATOM 1686 C C . ARG A 1 220 ? 3.253 -7.909 12.422 1.00 94.56 220 ARG A C 1
ATOM 1688 O O . ARG A 1 220 ? 3.536 -8.864 11.710 1.00 94.56 220 ARG A O 1
ATOM 1695 N N . GLN A 1 221 ? 3.908 -6.749 12.348 1.00 92.25 221 GLN A N 1
ATOM 1696 C CA . GLN A 1 221 ? 4.959 -6.444 11.367 1.00 92.25 221 GLN A CA 1
ATOM 1697 C C . GLN A 1 221 ? 4.495 -6.540 9.899 1.00 92.25 221 GLN A C 1
ATOM 1699 O O . GLN A 1 221 ? 5.314 -6.627 8.986 1.00 92.25 221 GLN A O 1
ATOM 1704 N N . MET A 1 222 ? 3.186 -6.458 9.647 1.00 93.94 222 MET A N 1
ATOM 1705 C CA . MET A 1 222 ? 2.584 -6.461 8.309 1.00 93.94 222 MET A CA 1
ATOM 1706 C C . MET A 1 222 ? 2.568 -5.043 7.730 1.00 93.94 222 MET A C 1
ATOM 1708 O O . MET A 1 222 ? 1.524 -4.445 7.469 1.00 93.94 222 MET A O 1
ATOM 1712 N N . TRP A 1 223 ? 3.753 -4.458 7.582 1.00 92.75 223 TRP A N 1
ATOM 1713 C CA . TRP A 1 223 ? 3.905 -3.033 7.288 1.00 92.75 223 TRP A CA 1
ATOM 1714 C C . TRP A 1 223 ? 3.339 -2.612 5.933 1.00 92.75 223 TRP A C 1
ATOM 1716 O O . TRP A 1 223 ? 2.778 -1.521 5.828 1.00 92.75 223 TRP A O 1
ATOM 1726 N N . ALA A 1 224 ? 3.410 -3.480 4.921 1.00 93.12 224 ALA A N 1
ATOM 1727 C CA . ALA A 1 224 ? 2.793 -3.215 3.627 1.00 93.12 224 ALA A CA 1
ATOM 1728 C C . ALA A 1 224 ? 1.275 -3.021 3.760 1.00 93.12 224 ALA A C 1
ATOM 1730 O O . ALA A 1 224 ? 0.732 -2.083 3.174 1.00 93.12 224 ALA A O 1
ATOM 1731 N N . ASP A 1 225 ? 0.593 -3.856 4.5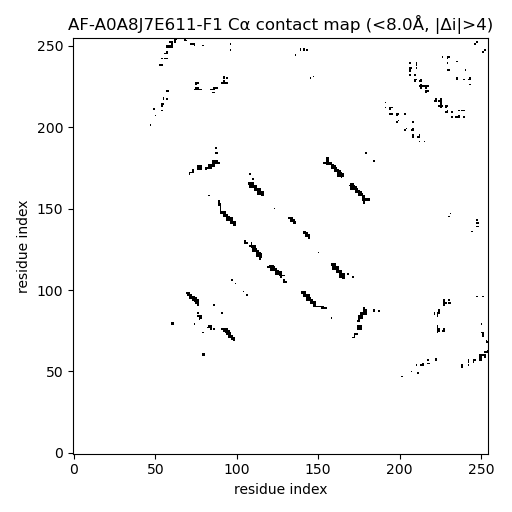47 1.00 96.06 225 ASP A N 1
ATOM 1732 C CA . ASP A 1 225 ? -0.848 -3.748 4.797 1.00 96.06 225 ASP A CA 1
ATOM 1733 C C . ASP A 1 225 ? -1.190 -2.580 5.730 1.00 96.06 225 ASP A C 1
ATOM 1735 O O . ASP A 1 225 ? -2.165 -1.870 5.483 1.00 96.06 225 ASP A O 1
ATOM 1739 N N . ALA A 1 226 ? -0.357 -2.297 6.738 1.00 95.44 226 ALA A N 1
ATOM 1740 C CA . ALA A 1 226 ? -0.517 -1.118 7.594 1.00 95.44 226 ALA A CA 1
ATOM 1741 C C . ALA A 1 226 ? -0.484 0.185 6.772 1.00 95.44 226 ALA A C 1
ATOM 1743 O O . ALA A 1 226 ? -1.342 1.057 6.929 1.00 95.44 226 ALA A O 1
ATOM 1744 N N . MET A 1 227 ? 0.472 0.305 5.844 1.00 94.38 227 MET A N 1
ATOM 1745 C CA . MET A 1 227 ? 0.564 1.455 4.943 1.00 94.38 227 MET A CA 1
ATOM 1746 C C . MET A 1 227 ? -0.626 1.509 3.982 1.00 94.38 227 MET A C 1
ATOM 1748 O O . MET A 1 227 ? -1.266 2.556 3.892 1.00 94.38 227 MET A O 1
ATOM 1752 N N . GLN A 1 228 ? -0.973 0.396 3.322 1.00 94.62 228 GLN A N 1
ATOM 1753 C CA . GLN A 1 228 ? -2.133 0.322 2.421 1.00 94.62 228 GLN A CA 1
ATOM 1754 C C . GLN A 1 228 ? -3.422 0.763 3.113 1.00 94.62 228 GLN A C 1
ATOM 1756 O O . GLN A 1 228 ? -4.134 1.628 2.603 1.00 94.62 228 GLN A O 1
ATOM 1761 N N . MET A 1 229 ? -3.684 0.219 4.303 1.00 95.94 229 MET A N 1
ATOM 1762 C CA . MET A 1 229 ? -4.845 0.570 5.110 1.00 95.94 229 MET A CA 1
ATOM 1763 C C . MET A 1 229 ? -4.859 2.070 5.405 1.00 95.94 229 MET A C 1
ATOM 1765 O O . MET A 1 229 ? -5.883 2.717 5.195 1.00 95.94 229 MET A O 1
ATOM 1769 N N . SER A 1 230 ? -3.717 2.648 5.792 1.00 95.06 230 SER A N 1
ATOM 1770 C CA . SER A 1 230 ? -3.641 4.076 6.108 1.00 95.06 230 SER A CA 1
ATOM 1771 C C . SER A 1 230 ? -4.009 4.980 4.926 1.00 95.06 230 SER A C 1
ATOM 1773 O O . SER A 1 230 ? -4.673 5.988 5.144 1.00 95.06 230 SER A O 1
ATOM 1775 N N . PHE A 1 231 ? -3.635 4.629 3.689 1.00 93.69 231 PHE A N 1
ATOM 1776 C CA . PHE A 1 231 ? -3.922 5.429 2.487 1.00 93.69 231 PHE A CA 1
ATOM 1777 C C . PHE A 1 231 ? -5.279 5.124 1.840 1.00 93.69 231 PHE A C 1
ATOM 1779 O O . PHE A 1 231 ? -5.750 5.904 1.015 1.00 93.69 231 PHE A O 1
ATOM 1786 N N . SER A 1 232 ? -5.927 4.022 2.222 1.00 92.69 232 SER A N 1
ATOM 1787 C CA . SER A 1 232 ? -7.262 3.664 1.727 1.00 92.69 232 SER A CA 1
ATOM 1788 C C . SER A 1 232 ? -8.397 4.517 2.314 1.00 92.69 232 SER A C 1
ATOM 1790 O O . SER A 1 232 ? -9.519 4.477 1.813 1.00 92.69 232 SER A O 1
ATOM 1792 N N . VAL A 1 233 ? -8.117 5.296 3.365 1.00 93.19 233 VAL A N 1
ATOM 1793 C CA . VAL A 1 233 ? -9.107 6.115 4.076 1.00 93.19 233 VAL A CA 1
ATOM 1794 C C . VAL A 1 233 ? -9.298 7.457 3.374 1.00 93.19 233 VAL A C 1
ATOM 1796 O O . VAL A 1 233 ? -8.365 8.249 3.291 1.00 93.19 233 VAL A O 1
ATOM 1799 N N . GLU A 1 234 ? -10.523 7.742 2.930 1.00 89.56 234 GLU A N 1
ATOM 1800 C CA . GLU A 1 234 ? -10.874 8.994 2.238 1.00 89.56 234 GLU A CA 1
ATOM 1801 C C . GLU A 1 234 ? -10.714 10.237 3.133 1.00 89.56 234 GLU A C 1
ATOM 1803 O O . GLU A 1 234 ? -10.170 11.252 2.706 1.00 89.56 234 GLU A O 1
ATOM 1808 N N . ALA A 1 235 ? -11.138 10.141 4.397 1.00 91.44 235 ALA A N 1
ATOM 1809 C CA . ALA A 1 235 ? -11.020 11.201 5.398 1.00 91.44 235 ALA A CA 1
ATOM 1810 C C . ALA A 1 235 ? -10.156 10.724 6.582 1.00 91.44 235 ALA A C 1
ATOM 1812 O O . ALA A 1 235 ? -10.696 10.295 7.609 1.00 91.44 235 ALA A O 1
ATOM 1813 N N . PRO A 1 236 ? -8.816 10.724 6.448 1.00 91.75 236 PRO A N 1
ATOM 1814 C CA . PRO A 1 236 ? -7.933 10.214 7.487 1.00 91.75 236 PRO A CA 1
ATOM 1815 C C . PRO A 1 236 ? -7.996 11.086 8.747 1.00 91.75 236 PRO A C 1
ATOM 1817 O O . PRO A 1 236 ? -8.050 12.314 8.685 1.00 91.75 236 PRO A O 1
ATOM 1820 N N . SER A 1 237 ? -7.939 10.446 9.916 1.00 92.50 237 SER A N 1
ATOM 1821 C CA . SER A 1 237 ? -7.795 11.150 11.193 1.00 92.50 237 SER A CA 1
ATOM 1822 C C . SER A 1 237 ? -6.428 11.833 11.288 1.00 92.50 237 SER A C 1
ATOM 1824 O O . SER A 1 237 ? -5.480 11.464 10.594 1.00 92.50 237 SER A O 1
ATOM 1826 N N . THR A 1 238 ? -6.269 12.781 12.214 1.00 90.81 238 THR A N 1
ATOM 1827 C CA . THR A 1 238 ? -4.969 13.425 12.486 1.00 90.81 238 THR A CA 1
ATOM 1828 C C . THR A 1 238 ? -3.857 12.407 12.769 1.00 90.81 238 THR A C 1
ATOM 1830 O O . THR A 1 238 ? -2.706 12.616 12.384 1.00 90.81 238 THR A O 1
ATOM 1833 N N . LEU A 1 239 ? -4.198 11.287 13.416 1.00 91.12 239 LEU A N 1
ATOM 1834 C CA . LEU A 1 239 ? -3.274 10.188 13.687 1.00 91.12 239 LEU A CA 1
ATOM 1835 C C . LEU A 1 239 ? -2.786 9.530 12.385 1.00 91.12 239 LEU A C 1
ATOM 1837 O O . LEU A 1 239 ? -1.581 9.355 12.203 1.00 91.12 239 LEU A O 1
ATOM 1841 N N . LEU A 1 240 ? -3.709 9.224 11.467 1.00 92.62 240 LEU A N 1
ATOM 1842 C CA . LEU A 1 240 ? -3.395 8.643 10.161 1.00 92.62 240 LEU A CA 1
ATOM 1843 C C . LEU A 1 240 ? -2.619 9.619 9.277 1.00 92.62 240 LEU A C 1
ATOM 1845 O O . LEU A 1 240 ? -1.618 9.223 8.692 1.00 92.62 240 LEU A O 1
ATOM 1849 N N . VAL A 1 241 ? -2.995 10.900 9.245 1.00 91.69 241 VAL A N 1
ATOM 1850 C CA . VAL A 1 241 ? -2.244 11.939 8.516 1.00 91.69 241 VAL A CA 1
ATOM 1851 C C . VAL A 1 241 ? -0.805 12.022 9.026 1.00 91.69 241 VAL A C 1
ATOM 1853 O O . VAL A 1 241 ? 0.144 12.066 8.242 1.00 91.69 241 VAL A O 1
ATOM 1856 N N . LYS A 1 242 ? -0.614 11.994 10.352 1.00 90.25 242 LYS A N 1
ATOM 1857 C CA . LYS A 1 242 ? 0.723 11.984 10.953 1.00 90.25 242 LYS A CA 1
ATOM 1858 C C . LYS A 1 242 ? 1.503 10.736 10.538 1.00 90.25 242 LYS A C 1
ATOM 1860 O O . LYS A 1 242 ? 2.656 10.876 10.137 1.00 90.25 242 LYS A O 1
ATOM 1865 N N . PHE A 1 243 ? 0.893 9.554 10.598 1.00 91.31 243 PHE A N 1
ATOM 1866 C CA . PHE A 1 243 ? 1.513 8.301 10.163 1.00 91.31 243 PHE A CA 1
ATOM 1867 C C . PHE A 1 243 ? 1.919 8.348 8.683 1.00 91.31 243 PHE A C 1
ATOM 1869 O O . PHE A 1 243 ? 3.095 8.166 8.370 1.00 91.31 243 PHE A O 1
ATOM 1876 N N . GLN A 1 244 ? 0.994 8.715 7.792 1.00 91.69 244 GLN A N 1
ATOM 1877 C CA . GLN A 1 244 ? 1.239 8.888 6.357 1.00 91.69 244 GLN A CA 1
ATOM 1878 C C . GLN A 1 244 ? 2.402 9.853 6.089 1.00 91.69 244 GLN A C 1
ATOM 1880 O O . GLN A 1 244 ? 3.261 9.577 5.254 1.00 91.69 244 GLN A O 1
ATOM 1885 N N . SER A 1 245 ? 2.484 10.960 6.839 1.00 88.56 245 SER A N 1
ATOM 1886 C CA . SER A 1 245 ? 3.536 11.967 6.654 1.00 88.56 245 SER A CA 1
ATOM 1887 C C . SER A 1 245 ? 4.951 11.488 6.990 1.00 88.56 245 SER A C 1
ATOM 1889 O O . SER A 1 245 ? 5.931 12.056 6.510 1.00 88.56 245 SER A O 1
ATOM 1891 N N . GLN A 1 246 ? 5.073 10.447 7.817 1.00 88.75 246 GLN A N 1
ATOM 1892 C CA . GLN A 1 246 ? 6.361 9.886 8.220 1.00 88.75 246 GLN A CA 1
ATOM 1893 C C . GLN A 1 246 ? 6.890 8.858 7.219 1.00 88.75 246 GLN A C 1
ATOM 1895 O O . GLN A 1 246 ? 8.103 8.651 7.161 1.00 88.75 246 GLN A O 1
ATOM 1900 N N . ILE A 1 247 ? 6.002 8.235 6.436 1.00 89.62 247 ILE A N 1
ATOM 1901 C CA . ILE A 1 247 ? 6.338 7.136 5.526 1.00 89.62 247 ILE A CA 1
ATOM 1902 C C . ILE A 1 247 ? 7.438 7.531 4.534 1.00 89.62 247 ILE A C 1
ATOM 1904 O O . ILE A 1 247 ? 8.447 6.831 4.506 1.00 89.62 247 ILE A O 1
ATOM 1908 N N . PRO A 1 248 ? 7.355 8.645 3.776 1.00 87.19 248 PRO A N 1
ATOM 1909 C CA . PRO A 1 248 ? 8.383 8.943 2.781 1.00 87.19 248 PRO A CA 1
ATOM 1910 C C . PRO A 1 248 ? 9.777 9.115 3.382 1.00 87.19 248 PRO A C 1
ATOM 1912 O O . PRO A 1 248 ? 10.762 8.668 2.811 1.00 87.19 248 PRO A O 1
ATOM 1915 N N . ASN A 1 249 ? 9.883 9.731 4.558 1.00 84.38 249 ASN A N 1
ATOM 1916 C CA . ASN A 1 249 ? 11.185 9.969 5.180 1.00 84.38 249 ASN A CA 1
ATOM 1917 C C . ASN A 1 249 ? 11.799 8.693 5.777 1.00 84.38 249 ASN A C 1
ATOM 1919 O O . ASN A 1 249 ? 13.018 8.615 5.896 1.00 84.38 249 ASN A O 1
ATOM 1923 N N . ARG A 1 250 ? 10.969 7.716 6.161 1.00 86.00 250 ARG A N 1
ATOM 1924 C CA . ARG A 1 250 ? 11.409 6.454 6.776 1.00 86.00 250 ARG A CA 1
ATOM 1925 C C . ARG A 1 250 ? 11.660 5.350 5.754 1.00 86.00 250 ARG A C 1
ATOM 1927 O O . ARG A 1 250 ? 12.633 4.618 5.889 1.00 86.00 250 ARG A O 1
ATOM 1934 N N . VAL A 1 251 ? 10.808 5.282 4.733 1.00 86.56 251 VAL A N 1
ATOM 1935 C CA . VAL A 1 251 ? 10.821 4.237 3.702 1.00 86.56 251 VAL A CA 1
ATOM 1936 C C . VAL A 1 251 ? 11.645 4.675 2.491 1.00 86.56 251 VAL A C 1
ATOM 1938 O O . VAL A 1 251 ? 12.532 3.986 2.006 1.00 86.56 251 VAL A O 1
ATOM 1941 N N . CYS A 1 252 ? 11.430 5.897 2.009 1.00 84.06 252 CYS A N 1
ATOM 1942 C CA . CYS A 1 252 ? 12.105 6.382 0.804 1.00 84.06 252 CYS A CA 1
ATOM 1943 C C . CYS A 1 252 ? 13.478 6.999 1.077 1.00 84.06 252 CYS A C 1
ATOM 1945 O O . CYS A 1 252 ? 13.997 7.711 0.218 1.00 84.06 252 CYS A O 1
ATOM 1947 N N . GLY A 1 253 ? 14.038 6.784 2.271 1.00 65.81 253 GLY A N 1
ATOM 1948 C CA . GLY A 1 253 ? 15.235 7.461 2.756 1.00 65.81 253 GLY A CA 1
ATOM 1949 C C . GLY A 1 253 ? 16.338 7.563 1.698 1.00 65.81 253 GLY A C 1
ATOM 1950 O O . GLY A 1 253 ? 16.836 6.563 1.186 1.00 65.81 253 GLY A O 1
ATOM 1951 N N . THR A 1 254 ? 16.734 8.796 1.382 1.00 53.41 254 THR A N 1
ATOM 1952 C CA . THR A 1 254 ? 18.034 9.093 0.766 1.00 53.41 254 THR A CA 1
ATOM 1953 C C . THR A 1 254 ? 19.108 9.144 1.867 1.00 53.41 254 THR A C 1
ATOM 1955 O O . THR A 1 254 ? 18.741 9.357 3.026 1.00 53.41 254 THR A O 1
ATOM 1958 N N . PRO A 1 255 ? 20.398 8.912 1.546 1.00 41.34 255 PRO A N 1
ATOM 1959 C CA . PRO A 1 255 ? 21.528 8.986 2.479 1.00 41.34 255 PRO A CA 1
ATOM 1960 C C . PRO A 1 255 ? 21.434 10.093 3.535 1.00 41.34 255 PRO A C 1
ATOM 1962 O O . PRO A 1 255 ? 21.110 11.245 3.171 1.00 41.34 255 PRO A O 1
#

Foldseek 3Di:
DDDDDDDDDDDDDDDDDDDDDDDDDDDDDDDDDDDPPPPPDPPPPPPPPPLPDFFDAFAFADAPPDDDQQQKAWQPPFDLVQDAAEDLFLWFKTKMKGFQPDPPDWDQFQKKFKAQPVPRDTPDMDGDDRPDDWDDQPPGSITMDMDTRPDDGHDAQGKIKMFGAGPVRDGSDIHIYGYHHPVVSVVLVVVLVVLLVVCVVSVHDPQSSLSSNLNVCVVVVSSNHSLRSLVVDPDHDPSSVVNNSSRCCRRSPHD

Nearest PDB structures (foldseek):
  1qa9-assembly2_C  TM=4.599E-01  e=2.512E-03  Homo sapiens
  1hnf-assembly1_A  TM=4.521E-01  e=4.359E-03  Homo sapiens
  1gya-assembly1_A  TM=4.611E-01  e=3.719E-02  Homo sapiens
  8as0-assembly6_R  TM=3.903E-01  e=2.143E-02  Homo sapiens
  3vmo-assembly1_A  TM=3.739E-01  e=4.752E-02  Streptococcus mutans

Solvent-accessible surface area (backbone atoms only — not comparable to full-atom values): 15715 Å² total; per-residue (Å²): 140,87,84,84,83,84,82,85,80,87,82,88,78,86,83,82,85,80,85,86,86,81,87,86,84,85,84,82,92,74,88,83,78,94,70,85,79,74,84,77,70,85,64,76,67,80,75,62,76,70,84,76,58,77,71,79,75,73,70,70,50,84,66,71,96,60,96,68,76,72,57,63,33,80,54,22,61,26,35,87,88,71,47,70,25,67,30,67,54,44,62,50,40,39,32,35,33,35,51,67,84,50,94,85,62,64,76,67,60,31,28,41,36,35,24,36,75,90,75,66,45,73,80,42,72,48,78,52,69,85,80,63,86,60,57,71,39,96,92,48,64,40,35,35,43,74,45,77,56,82,72,79,74,51,60,59,64,39,62,36,32,40,35,37,16,27,89,82,71,45,80,76,48,74,35,34,24,24,23,38,46,64,70,57,35,51,52,51,52,52,53,52,49,50,54,44,51,60,35,47,76,68,69,48,50,75,40,53,40,46,46,53,51,24,42,57,26,44,79,69,68,36,51,39,47,16,52,29,51,52,70,71,46,91,70,57,34,75,69,42,49,53,54,60,62,46,40,54,69,28,59,54,47,66,133

pLDDT: mean 78.5, std 22.5, range [32.22, 98.38]

Mean predicted aligned error: 12.42 Å

Sequence (255 aa):
MAFDYKVPTAFMGATTLVLLLSGFKGINSNHLTTTHLVYAGLRASPESAWLGLPLPPPPEDPKPATSRDPLLCLITPSSTDKSVSEVWSSAPYFVWAEKFLAPEIRSSVARIAIVLPSSQTVVWSQRLPIDRESITTPASPWRLQQLAYDGVALEAEQIYVWHLLDSHDRSLGSGSFRVMALAEQRAITAELASVEEDMANQSATAAEIAAAKVQYFADRQMWADAMQMSFSVEAPSTLLVKFQSQIPNRVCGTP